Protein AF-A0A0E3BQ36-F1 (afdb_monomer_lite)

Radius of gyration: 26.7 Å; chains: 1; bounding box: 76×37×71 Å

pLDDT: mean 75.09, std 12.51, range [37.88, 93.12]

Foldseek 3Di:
DVVLVVVVCCCQPPPPDDHDDPVSVVVNVVVVVVVVVVVVVVVVVVVVVVVVCPPFPDFQPALVSVLVLLLVLCVVQDPPPQDDPLLAPPSRLLCQLCVVVVQGTSVSQSVQSNPDDSPSVVPHPSRVSVVQVCLVPVVSVVVSVVSCVVPQPPPVPDDPVQVVLLVVLLVLLSVLVSVLSVLLVVVCVVVVVVVPPPPGSDDSLVSVVVDPDDVVLSVLSVVLVVVVCCCNPNPDRDGSVVSVVNSVSSVVSVVSSVVSD

Structure (mmCIF, N/CA/C/O backbone):
data_AF-A0A0E3BQ36-F1
#
_entry.id   AF-A0A0E3BQ36-F1
#
loop_
_atom_site.group_PDB
_atom_site.id
_atom_site.type_symbol
_atom_site.label_atom_id
_atom_site.label_alt_id
_atom_site.label_comp_id
_atom_site.label_asym_id
_atom_site.label_entity_id
_atom_site.label_seq_id
_atom_site.pdbx_PDB_ins_code
_atom_site.Cartn_x
_atom_site.Cartn_y
_atom_site.Cartn_z
_atom_site.occupancy
_atom_site.B_iso_or_equiv
_atom_site.auth_seq_id
_atom_site.auth_comp_id
_atom_site.auth_asym_id
_atom_site.auth_atom_id
_atom_site.pdbx_PDB_model_num
ATOM 1 N N . MET A 1 1 ? 23.561 8.015 -25.183 1.00 60.31 1 MET A N 1
ATOM 2 C CA . MET A 1 1 ? 24.467 9.089 -25.650 1.00 60.31 1 MET A CA 1
ATOM 3 C C . MET A 1 1 ? 25.887 9.054 -25.051 1.00 60.31 1 MET A C 1
ATOM 5 O O . MET A 1 1 ? 26.831 9.102 -25.823 1.00 60.31 1 MET A O 1
ATOM 9 N N . HIS A 1 2 ? 26.078 8.914 -23.727 1.00 63.38 2 HIS A N 1
ATOM 10 C CA . HIS A 1 2 ? 27.400 9.078 -23.074 1.00 63.38 2 HIS A CA 1
ATOM 11 C C . HIS A 1 2 ? 28.563 8.238 -23.630 1.00 63.38 2 HIS A C 1
ATOM 13 O O . HIS A 1 2 ? 29.627 8.792 -23.873 1.00 63.38 2 HIS A O 1
ATOM 19 N N . ALA A 1 3 ? 28.364 6.941 -23.882 1.00 67.88 3 ALA A N 1
ATOM 20 C CA . ALA A 1 3 ? 29.438 6.075 -24.380 1.00 67.88 3 ALA A CA 1
ATOM 21 C C . ALA A 1 3 ? 29.901 6.431 -25.808 1.00 67.88 3 ALA A C 1
ATOM 23 O O . ALA A 1 3 ? 31.051 6.198 -26.153 1.00 67.88 3 ALA A O 1
ATOM 24 N N . TRP A 1 4 ? 29.020 7.002 -26.639 1.00 75.19 4 TRP A N 1
ATOM 25 C CA . TRP A 1 4 ? 29.374 7.439 -27.994 1.00 75.19 4 TRP A CA 1
ATOM 26 C C . TRP A 1 4 ? 30.101 8.786 -27.972 1.00 75.19 4 TRP A C 1
ATOM 28 O O . TRP A 1 4 ? 31.144 8.923 -28.600 1.00 75.19 4 TRP A O 1
ATOM 38 N N . SER A 1 5 ? 29.616 9.738 -27.169 1.00 71.44 5 SER A N 1
ATOM 39 C CA . SER A 1 5 ? 30.278 11.035 -26.989 1.00 71.44 5 SER A CA 1
ATOM 40 C C . SER A 1 5 ? 31.688 10.912 -26.394 1.00 71.44 5 SER A C 1
ATOM 42 O O . SER A 1 5 ? 32.535 11.753 -26.665 1.00 71.44 5 SER A O 1
ATOM 44 N N . GLU A 1 6 ? 31.962 9.870 -25.605 1.00 73.69 6 GLU A N 1
ATOM 45 C CA . GLU A 1 6 ? 33.304 9.566 -25.085 1.00 73.69 6 GLU A CA 1
ATOM 46 C C . GLU A 1 6 ? 34.245 9.036 -26.184 1.00 73.69 6 GLU A C 1
ATOM 48 O O . GLU A 1 6 ? 35.388 9.477 -26.282 1.00 73.69 6 GLU A O 1
ATOM 53 N N . VAL A 1 7 ? 33.745 8.165 -27.069 1.00 72.69 7 VAL A N 1
ATOM 54 C CA . VAL A 1 7 ? 34.499 7.634 -28.222 1.00 72.69 7 VAL A CA 1
ATOM 55 C C . VAL A 1 7 ? 34.796 8.725 -29.253 1.00 72.69 7 VAL A C 1
ATOM 57 O O . VAL A 1 7 ? 35.922 8.819 -29.740 1.00 72.69 7 VAL A O 1
ATOM 60 N N . GLU A 1 8 ? 33.813 9.573 -29.562 1.00 72.62 8 GLU A N 1
ATOM 61 C CA . GLU A 1 8 ? 33.989 10.737 -30.438 1.00 72.62 8 GLU A CA 1
ATOM 62 C C . GLU A 1 8 ? 35.027 11.706 -29.855 1.00 72.62 8 GLU A C 1
ATOM 64 O O . GLU A 1 8 ? 35.961 12.118 -30.544 1.00 72.62 8 GLU A O 1
ATOM 69 N N . HIS A 1 9 ? 34.916 12.011 -28.558 1.00 74.62 9 HIS A N 1
ATOM 70 C CA . HIS A 1 9 ? 35.864 12.872 -27.862 1.00 74.62 9 HIS A CA 1
ATOM 71 C C . HIS A 1 9 ? 37.295 12.314 -27.914 1.00 74.62 9 HIS A C 1
ATOM 73 O O . HIS A 1 9 ? 38.228 13.053 -28.220 1.00 74.62 9 HIS A O 1
ATOM 79 N N . ASP A 1 10 ? 37.499 11.024 -27.659 1.00 73.56 10 ASP A N 1
ATOM 80 C CA . ASP A 1 10 ? 38.841 10.437 -27.671 1.00 73.56 10 ASP A CA 1
ATOM 81 C C . ASP A 1 10 ? 39.466 10.402 -29.072 1.00 73.56 10 ASP A C 1
ATOM 83 O O . ASP A 1 10 ? 40.660 10.675 -29.213 1.00 73.56 10 ASP A O 1
ATOM 87 N N . LEU A 1 11 ? 38.670 10.152 -30.115 1.00 69.62 11 LEU A N 1
ATOM 88 C CA . LEU A 1 11 ? 39.149 10.147 -31.499 1.00 69.62 11 LEU A CA 1
ATOM 89 C C . LEU A 1 11 ? 39.500 11.552 -32.000 1.00 69.62 11 LEU A C 1
ATOM 91 O O . LEU A 1 11 ? 40.535 11.730 -32.643 1.00 69.62 11 LEU A O 1
ATOM 95 N N . VAL A 1 12 ? 38.681 12.555 -31.674 1.00 67.25 12 VAL A N 1
ATOM 96 C CA . VAL A 1 12 ? 38.878 13.940 -32.132 1.00 67.25 12 VAL A CA 1
ATOM 97 C C . VAL A 1 12 ? 39.961 14.664 -31.327 1.00 67.25 12 VAL A C 1
ATOM 99 O O . VAL A 1 12 ? 40.731 15.441 -31.892 1.00 67.25 12 VAL A O 1
ATOM 102 N N . TYR A 1 13 ? 40.063 14.408 -30.018 1.00 68.69 13 TYR A N 1
ATOM 103 C CA . TYR A 1 13 ? 40.961 15.152 -29.124 1.00 68.69 13 TYR A CA 1
ATOM 104 C C . TYR A 1 13 ? 42.276 14.429 -28.789 1.00 68.69 13 TYR A C 1
ATOM 106 O O . TYR A 1 13 ? 43.241 15.087 -28.389 1.00 68.69 13 TYR A O 1
ATOM 114 N N . LYS A 1 14 ? 42.351 13.098 -28.936 1.00 69.50 14 LYS A N 1
ATOM 115 C CA . LYS A 1 14 ? 43.575 12.299 -28.719 1.00 69.50 14 LYS A CA 1
ATOM 116 C C . LYS A 1 14 ? 43.819 11.299 -29.858 1.00 69.50 14 LYS A C 1
ATOM 118 O O . LYS A 1 14 ? 43.943 10.096 -29.608 1.00 69.50 14 LYS A O 1
ATOM 123 N N . PRO A 1 15 ? 43.948 11.773 -31.106 1.00 66.69 15 PRO A N 1
ATOM 124 C CA . PRO A 1 15 ? 44.278 10.890 -32.211 1.00 66.69 15 PRO A CA 1
ATOM 125 C C . PRO A 1 15 ? 45.625 10.201 -31.952 1.00 66.69 15 PRO A C 1
ATOM 127 O O . PRO A 1 15 ? 46.596 10.825 -31.518 1.00 66.69 15 PRO A O 1
ATOM 130 N N . LEU A 1 16 ? 45.687 8.896 -32.226 1.00 62.75 16 LEU A N 1
ATOM 131 C CA . LEU A 1 16 ? 46.894 8.082 -32.035 1.00 62.75 16 LEU A CA 1
ATOM 132 C C . LEU A 1 16 ? 48.082 8.6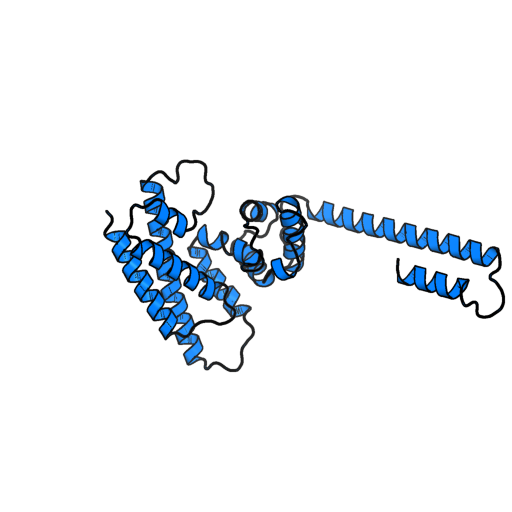07 -32.864 1.00 62.75 16 LEU A C 1
ATOM 134 O O . LEU A 1 16 ? 49.231 8.426 -32.457 1.00 62.75 16 LEU A O 1
ATOM 138 N N . GLN A 1 17 ? 47.818 9.273 -34.000 1.00 54.19 17 GLN A N 1
ATOM 139 C CA . GLN A 1 17 ? 48.827 9.968 -34.799 1.00 54.19 17 GLN A CA 1
ATOM 140 C C . GLN A 1 17 ? 48.191 10.963 -35.793 1.00 54.19 17 GLN A C 1
ATOM 142 O O . GLN A 1 17 ? 47.344 10.575 -36.587 1.00 54.19 17 GLN A O 1
ATOM 147 N N . GLY A 1 18 ? 48.645 12.222 -35.811 1.00 72.50 18 GLY A N 1
ATOM 148 C CA . GLY A 1 18 ? 48.177 13.233 -36.778 1.00 72.50 18 GLY A CA 1
ATOM 149 C C . GLY A 1 18 ? 46.771 13.785 -36.497 1.00 72.50 18 GLY A C 1
ATOM 150 O O . GLY A 1 18 ? 46.242 13.604 -35.408 1.00 72.50 18 GLY A O 1
ATOM 151 N N . MET A 1 19 ? 46.197 14.508 -37.463 1.00 73.94 19 MET A N 1
ATOM 152 C CA . MET A 1 19 ? 44.789 14.939 -37.441 1.00 73.94 19 MET A CA 1
ATOM 153 C C . MET A 1 19 ? 43.951 13.912 -38.210 1.00 73.94 19 MET A C 1
ATOM 155 O O . MET A 1 19 ? 44.447 13.361 -39.192 1.00 73.94 19 MET A O 1
ATOM 159 N N . LEU A 1 20 ? 42.698 13.700 -37.801 1.00 78.50 20 LEU A N 1
ATOM 160 C CA . LEU A 1 20 ? 41.728 12.915 -38.574 1.00 78.50 20 LEU A CA 1
ATOM 161 C C . LEU A 1 20 ? 41.587 13.482 -39.995 1.00 78.50 20 LEU A C 1
ATOM 163 O O . LEU A 1 20 ? 41.576 14.701 -40.199 1.00 78.50 20 LEU A O 1
ATOM 167 N N . SER A 1 21 ? 41.478 12.590 -40.971 1.00 85.31 21 SER A N 1
ATOM 168 C CA . SER A 1 21 ? 41.162 12.916 -42.360 1.00 85.31 21 SER A CA 1
ATOM 169 C C . SER A 1 21 ? 39.692 13.314 -42.530 1.00 85.31 21 SER A C 1
ATOM 171 O O . SER A 1 21 ? 38.844 12.992 -41.699 1.00 85.31 21 SER A O 1
ATOM 173 N N . GLU A 1 22 ? 39.364 13.995 -43.633 1.00 84.56 22 GLU A N 1
ATOM 174 C CA . GLU A 1 22 ? 37.969 14.333 -43.965 1.00 84.56 22 GLU A CA 1
ATOM 175 C C . GLU A 1 22 ? 37.077 13.090 -44.076 1.00 84.56 22 GLU A C 1
ATOM 177 O O . GLU A 1 22 ? 35.913 13.130 -43.691 1.00 84.56 22 GLU A O 1
ATOM 182 N N . GLU A 1 23 ? 37.627 11.975 -44.561 1.00 83.88 23 GLU A N 1
ATOM 183 C CA . GLU A 1 23 ? 36.896 10.715 -44.678 1.00 83.88 23 GLU A CA 1
ATOM 184 C C . GLU A 1 23 ? 36.617 10.098 -43.300 1.00 83.88 23 GLU A C 1
ATOM 186 O O . GLU A 1 23 ? 35.511 9.629 -43.050 1.00 83.88 23 GLU A O 1
ATOM 191 N N . GLU A 1 24 ? 37.562 10.183 -42.359 1.00 81.69 24 GLU A N 1
ATOM 192 C CA . GLU A 1 24 ? 37.334 9.748 -40.976 1.00 81.69 24 GLU A CA 1
ATOM 193 C C . GLU A 1 24 ? 36.297 10.623 -40.258 1.00 81.69 24 GLU A C 1
ATOM 195 O O . GLU A 1 24 ? 35.456 10.089 -39.538 1.00 81.69 24 GLU A O 1
ATOM 200 N N . TYR A 1 25 ? 36.286 11.940 -40.496 1.00 84.06 25 TYR A N 1
ATOM 201 C CA . TYR A 1 25 ? 35.216 12.815 -39.998 1.00 84.06 25 TYR A CA 1
ATOM 202 C C . TYR A 1 25 ? 33.853 12.463 -40.603 1.00 84.06 25 TYR A C 1
ATOM 204 O O . TYR A 1 25 ? 32.866 12.389 -39.875 1.00 84.06 25 TYR A O 1
ATOM 212 N N . ALA A 1 26 ? 33.793 12.186 -41.907 1.00 85.00 26 ALA A N 1
ATOM 213 C CA . ALA A 1 26 ? 32.553 11.776 -42.562 1.00 85.00 26 ALA A CA 1
ATOM 214 C C . ALA A 1 26 ? 32.017 10.442 -42.006 1.00 85.00 26 ALA A C 1
ATOM 216 O O . ALA A 1 26 ? 30.812 10.299 -41.804 1.00 85.00 26 ALA A O 1
ATOM 217 N N . ILE A 1 27 ? 32.904 9.487 -41.702 1.00 85.00 27 ILE A N 1
ATOM 218 C CA . ILE A 1 27 ? 32.541 8.214 -41.059 1.00 85.00 27 ILE A CA 1
ATOM 219 C C . ILE A 1 27 ? 32.038 8.446 -39.626 1.00 85.00 27 ILE A C 1
ATOM 221 O O . ILE A 1 27 ? 31.071 7.808 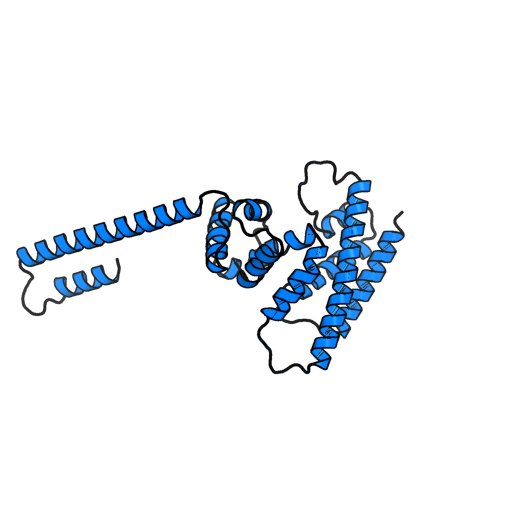-39.208 1.00 85.00 27 ILE A O 1
ATOM 225 N N . LEU A 1 28 ? 32.656 9.356 -38.866 1.00 84.44 28 LEU A N 1
ATOM 226 C CA . LEU A 1 28 ? 32.182 9.723 -37.526 1.00 84.44 28 LEU A CA 1
ATOM 227 C C . LEU A 1 28 ? 30.778 10.340 -37.568 1.00 84.44 28 LEU A C 1
ATOM 229 O O . LEU A 1 28 ? 29.921 9.946 -36.775 1.00 84.44 28 LEU A O 1
ATOM 233 N N . ASP A 1 29 ? 30.517 11.232 -38.524 1.00 84.69 29 ASP A N 1
ATOM 234 C CA . ASP A 1 29 ? 29.191 11.820 -38.737 1.00 84.69 29 ASP A CA 1
ATOM 235 C C . ASP A 1 29 ? 28.146 10.755 -39.113 1.00 84.69 29 ASP A C 1
ATOM 237 O O . ASP A 1 29 ? 27.030 10.754 -38.581 1.00 84.69 29 ASP A O 1
ATOM 241 N N . GLU A 1 30 ? 28.502 9.804 -39.983 1.00 88.44 30 GLU A N 1
ATOM 242 C CA . GLU A 1 30 ? 27.626 8.688 -40.357 1.00 88.44 30 GLU A CA 1
ATOM 243 C C . GLU A 1 30 ? 27.294 7.798 -39.148 1.00 88.44 30 GLU A C 1
ATOM 245 O O . GLU A 1 30 ? 26.124 7.479 -38.901 1.00 88.44 30 GLU A O 1
ATOM 250 N N . LEU A 1 31 ? 28.301 7.443 -38.345 1.00 85.50 31 LEU A N 1
ATOM 251 C CA . LEU A 1 31 ? 28.118 6.653 -37.127 1.00 85.50 31 LEU A CA 1
ATOM 252 C C . LEU A 1 31 ? 27.248 7.387 -36.099 1.00 85.50 31 LEU A C 1
ATOM 254 O O . LEU A 1 31 ? 26.357 6.772 -35.509 1.00 85.50 31 LEU A O 1
ATOM 258 N N . ASN A 1 32 ? 27.434 8.698 -35.932 1.00 85.44 32 ASN A N 1
ATOM 259 C CA . ASN A 1 32 ? 26.593 9.516 -35.061 1.00 85.44 32 ASN A CA 1
ATOM 260 C C . ASN A 1 32 ? 25.121 9.492 -35.516 1.00 85.44 32 ASN A C 1
ATOM 262 O O . ASN A 1 32 ? 24.211 9.295 -34.706 1.00 85.44 32 ASN A O 1
ATOM 266 N N . GLY A 1 33 ? 24.879 9.593 -36.828 1.00 90.44 33 GLY A N 1
ATOM 267 C CA . GLY A 1 33 ? 23.541 9.472 -37.412 1.00 90.44 33 GLY A CA 1
ATOM 268 C C . GLY A 1 33 ? 22.881 8.109 -37.156 1.00 90.44 33 GLY A C 1
ATOM 269 O O . GLY A 1 33 ? 21.682 8.042 -36.855 1.00 90.44 33 GLY A O 1
ATOM 270 N N . LEU A 1 34 ? 23.652 7.018 -37.218 1.00 91.06 34 LEU A N 1
ATOM 271 C CA . LEU A 1 34 ? 23.174 5.666 -36.906 1.00 91.06 34 LEU A CA 1
ATOM 272 C C . LEU A 1 34 ? 22.838 5.498 -35.420 1.00 91.06 34 LEU A C 1
ATOM 274 O O . LEU A 1 34 ? 21.796 4.925 -35.092 1.00 91.06 34 LEU A O 1
ATOM 278 N N . VAL A 1 35 ? 23.676 6.026 -34.524 1.00 88.00 35 VAL A N 1
ATOM 279 C CA . VAL A 1 35 ? 23.434 5.998 -33.073 1.00 88.00 35 VAL A CA 1
ATOM 280 C C . VAL A 1 35 ? 22.152 6.756 -32.728 1.00 88.00 35 VAL A C 1
ATOM 282 O O . VAL A 1 35 ? 21.289 6.207 -32.040 1.00 88.00 35 VAL A O 1
ATOM 285 N N . LEU A 1 36 ? 21.978 7.968 -33.266 1.00 86.38 36 LEU A N 1
ATOM 286 C CA . LEU A 1 36 ? 20.773 8.774 -33.054 1.00 86.38 36 LEU A CA 1
ATOM 287 C C . LEU A 1 36 ? 19.516 8.064 -33.581 1.00 86.38 36 LEU A C 1
ATOM 289 O O . LEU A 1 36 ? 18.479 8.023 -32.918 1.00 86.38 36 LEU A O 1
ATOM 293 N N . SER A 1 37 ? 19.617 7.446 -34.759 1.00 93.12 37 SER A N 1
ATOM 294 C CA . SER A 1 37 ? 18.525 6.656 -35.337 1.00 93.12 37 SER A CA 1
ATOM 295 C C . SER A 1 37 ? 18.159 5.454 -34.460 1.00 93.12 37 SER A C 1
ATOM 297 O O . SER A 1 37 ? 16.977 5.142 -34.299 1.00 93.12 37 SER A O 1
ATOM 299 N N . GLY A 1 38 ? 19.158 4.799 -33.861 1.00 91.62 38 GLY A N 1
ATOM 300 C CA . GLY A 1 38 ? 18.968 3.714 -32.902 1.00 91.62 38 GLY A CA 1
ATOM 301 C C . GLY A 1 38 ? 18.248 4.165 -31.628 1.00 91.62 38 GLY A C 1
ATOM 302 O O . GLY A 1 38 ? 17.316 3.494 -31.189 1.00 91.62 38 GLY A O 1
ATOM 303 N N . GLU A 1 39 ? 18.618 5.317 -31.068 1.00 88.44 39 GLU A N 1
ATOM 304 C CA . GLU A 1 39 ? 17.973 5.897 -29.881 1.00 88.44 39 GLU A CA 1
ATOM 305 C C . GLU A 1 39 ? 16.496 6.220 -30.143 1.00 88.44 39 GLU A C 1
ATOM 307 O O . GLU A 1 39 ? 15.620 5.760 -29.409 1.00 88.44 39 GLU A O 1
ATOM 312 N N . ILE A 1 40 ? 16.193 6.882 -31.265 1.00 88.44 40 ILE A N 1
ATOM 313 C CA . ILE A 1 40 ? 14.811 7.171 -31.680 1.00 88.44 40 ILE A CA 1
ATOM 314 C C . ILE A 1 40 ? 14.008 5.873 -31.863 1.00 88.44 40 ILE A C 1
ATOM 316 O O . ILE A 1 40 ? 12.832 5.797 -31.492 1.00 88.44 40 ILE A O 1
ATOM 320 N N . ALA A 1 41 ? 14.612 4.835 -32.448 1.00 90.69 41 ALA A N 1
ATOM 321 C CA . ALA A 1 41 ? 13.953 3.544 -32.618 1.00 90.69 41 ALA A CA 1
ATOM 322 C C . ALA A 1 41 ? 13.657 2.863 -31.270 1.00 90.69 41 ALA A C 1
ATOM 324 O O . ALA A 1 41 ? 12.563 2.318 -31.099 1.00 90.69 41 ALA A O 1
ATOM 325 N N . LEU A 1 42 ? 14.585 2.932 -30.308 1.00 90.31 42 LEU A N 1
ATOM 326 C CA . LEU A 1 42 ? 14.401 2.404 -28.954 1.00 90.31 42 LEU A CA 1
ATOM 327 C C . LEU A 1 42 ? 13.302 3.152 -28.192 1.00 90.31 42 LEU A C 1
ATOM 329 O O . LEU A 1 42 ? 12.418 2.501 -27.637 1.00 90.31 42 LEU A O 1
ATOM 333 N N . GLU A 1 43 ? 13.275 4.486 -28.234 1.00 84.31 43 GLU A N 1
ATOM 334 C CA . GLU A 1 43 ? 12.195 5.281 -27.629 1.00 84.31 43 GLU A CA 1
ATOM 335 C C . GLU A 1 43 ? 10.827 4.936 -28.230 1.00 84.31 43 GLU A C 1
ATOM 337 O O . GLU A 1 43 ? 9.826 4.800 -27.521 1.00 84.31 43 GLU A O 1
ATOM 342 N N . ARG A 1 44 ? 10.760 4.762 -29.557 1.00 87.50 44 ARG A N 1
ATOM 343 C CA . ARG A 1 44 ? 9.522 4.355 -30.235 1.00 87.50 44 ARG A CA 1
ATOM 344 C C . ARG A 1 44 ? 9.087 2.951 -29.835 1.00 87.50 44 ARG A C 1
ATOM 346 O O . ARG A 1 44 ? 7.888 2.730 -29.663 1.00 87.50 44 ARG A O 1
ATOM 353 N N . LEU A 1 45 ? 10.025 2.015 -29.700 1.00 85.88 45 LEU A N 1
ATOM 354 C CA . LEU A 1 45 ? 9.744 0.653 -29.250 1.00 85.88 45 LEU A CA 1
ATOM 355 C C . LEU A 1 45 ? 9.238 0.647 -27.805 1.00 85.88 45 LEU A C 1
ATOM 357 O O . LEU A 1 45 ? 8.245 -0.023 -27.520 1.00 85.88 45 LEU A O 1
ATOM 361 N N . GLN A 1 46 ? 9.870 1.426 -26.926 1.00 78.50 46 GLN A N 1
ATOM 362 C CA . GLN A 1 46 ? 9.421 1.618 -25.551 1.00 78.50 46 GLN A CA 1
ATOM 363 C C . GLN A 1 46 ? 7.990 2.164 -25.526 1.00 78.50 46 GLN A C 1
ATOM 365 O O . GLN A 1 46 ? 7.114 1.526 -24.948 1.00 78.50 46 GLN A O 1
ATOM 370 N N . ARG A 1 47 ? 7.715 3.260 -26.246 1.00 72.12 47 ARG A N 1
ATOM 371 C CA . ARG A 1 47 ? 6.374 3.862 -26.328 1.00 72.12 47 ARG A CA 1
ATOM 372 C C . ARG A 1 47 ? 5.330 2.892 -26.881 1.00 72.12 47 ARG A C 1
ATOM 374 O O . ARG A 1 47 ? 4.210 2.843 -26.387 1.00 72.12 47 ARG A O 1
ATOM 381 N N . ALA A 1 48 ? 5.668 2.103 -27.901 1.00 73.12 48 ALA A N 1
ATOM 382 C CA . ALA A 1 48 ? 4.772 1.073 -28.431 1.00 73.12 48 ALA A CA 1
ATOM 383 C C . ALA A 1 48 ? 4.520 -0.053 -27.409 1.00 73.12 48 ALA A C 1
ATOM 385 O O . ALA A 1 48 ? 3.412 -0.586 -27.331 1.00 73.12 48 ALA A O 1
ATOM 386 N N . GLY A 1 49 ? 5.533 -0.396 -26.609 1.00 71.19 49 GLY A N 1
ATOM 387 C CA . GLY A 1 49 ? 5.426 -1.310 -25.478 1.00 71.19 49 GLY A CA 1
ATOM 388 C C . GLY A 1 49 ? 4.491 -0.784 -24.392 1.00 71.19 49 GLY A C 1
ATOM 389 O O . GLY A 1 49 ? 3.594 -1.517 -23.983 1.00 71.19 49 GLY A O 1
ATOM 390 N N . GLU A 1 50 ? 4.654 0.478 -23.994 1.00 69.00 50 GLU A N 1
ATOM 391 C CA . GLU A 1 50 ? 3.800 1.199 -23.040 1.00 69.00 50 GLU A CA 1
ATOM 392 C C . GLU A 1 50 ? 2.351 1.285 -23.535 1.00 69.00 50 GLU A C 1
ATOM 394 O O . GLU A 1 50 ? 1.426 0.976 -22.790 1.00 69.00 50 GLU A O 1
ATOM 399 N N . LEU A 1 51 ? 2.137 1.601 -24.817 1.00 65.38 51 LEU A N 1
ATOM 400 C CA . LEU A 1 51 ? 0.798 1.687 -25.410 1.00 65.38 51 LEU A CA 1
ATOM 401 C C . LEU A 1 51 ? 0.097 0.322 -25.468 1.00 65.38 51 LEU A C 1
ATOM 403 O O . LEU A 1 51 ? -1.102 0.206 -25.235 1.00 65.38 51 LEU A O 1
ATOM 407 N N . ARG A 1 52 ? 0.849 -0.743 -25.769 1.00 65.06 52 ARG A N 1
ATOM 408 C CA . ARG A 1 52 ? 0.337 -2.118 -25.702 1.00 65.06 52 ARG A CA 1
ATOM 409 C C . ARG A 1 52 ? 0.017 -2.506 -24.258 1.00 65.06 52 ARG A C 1
ATOM 411 O O . ARG A 1 52 ? -0.986 -3.172 -24.009 1.00 65.06 52 ARG A O 1
ATOM 418 N N . ALA A 1 53 ? 0.860 -2.086 -23.321 1.00 57.41 53 ALA A N 1
ATOM 419 C CA . ALA A 1 53 ? 0.702 -2.295 -21.889 1.00 57.41 53 ALA A CA 1
ATOM 420 C C . ALA A 1 53 ? -0.480 -1.523 -21.276 1.00 57.41 53 ALA A C 1
ATOM 422 O O . ALA A 1 53 ? -1.042 -2.004 -20.296 1.00 57.41 53 ALA A O 1
ATOM 423 N N . SER A 1 54 ? -0.878 -0.382 -21.841 1.00 58.28 54 SER A N 1
ATOM 424 C CA . SER A 1 54 ? -1.993 0.450 -21.363 1.00 58.28 54 SER A CA 1
ATOM 425 C C . SER A 1 54 ? -3.367 0.049 -21.921 1.00 58.28 54 SER A C 1
ATOM 427 O O . SER A 1 54 ? -4.383 0.672 -21.599 1.00 58.28 54 SER A O 1
ATOM 429 N N . THR A 1 55 ? -3.435 -1.014 -22.732 1.00 57.34 55 THR A N 1
ATOM 430 C CA . THR A 1 55 ? -4.710 -1.577 -23.201 1.00 57.34 55 THR A CA 1
ATOM 431 C C . THR A 1 55 ? -5.515 -2.081 -21.995 1.00 57.34 55 THR A C 1
ATOM 433 O O . THR A 1 55 ? -5.033 -2.917 -21.229 1.00 57.34 55 THR A O 1
ATOM 436 N N . HIS A 1 56 ? -6.724 -1.542 -21.814 1.00 54.31 56 HIS A N 1
ATOM 437 C CA . HIS A 1 56 ? -7.575 -1.733 -20.633 1.00 54.31 56 HIS A CA 1
ATOM 438 C C . HIS A 1 56 ? -7.770 -3.217 -20.271 1.00 54.31 56 HIS A C 1
ATOM 440 O O . HIS A 1 56 ? -7.941 -4.065 -21.151 1.00 54.31 56 HIS A O 1
ATOM 446 N N . GLY A 1 57 ? -7.748 -3.528 -18.970 1.00 62.72 57 GLY A N 1
ATOM 447 C CA . GLY A 1 57 ? -7.871 -4.896 -18.446 1.00 62.72 57 GLY A CA 1
ATOM 448 C C . GLY A 1 57 ? -6.569 -5.707 -18.343 1.00 62.72 57 GLY A C 1
ATOM 449 O O . GLY A 1 57 ? -6.620 -6.899 -18.033 1.00 62.72 57 GLY A O 1
ATOM 450 N N . ARG A 1 58 ? -5.394 -5.102 -18.577 1.00 76.94 58 ARG A N 1
ATOM 451 C CA . ARG A 1 58 ? -4.104 -5.750 -18.285 1.00 76.94 58 ARG A CA 1
ATOM 452 C C . ARG A 1 58 ? -3.960 -6.012 -16.783 1.00 76.94 58 ARG A C 1
ATOM 454 O O . ARG A 1 58 ? -4.190 -5.132 -15.961 1.00 76.94 58 ARG A O 1
ATOM 461 N N . VAL A 1 59 ? -3.489 -7.211 -16.455 1.00 84.50 59 VAL A N 1
ATOM 462 C CA . VAL A 1 59 ? -3.066 -7.596 -15.107 1.00 84.50 59 VAL A CA 1
ATOM 463 C C . VAL A 1 59 ? -1.582 -7.277 -14.911 1.00 84.50 59 VAL A C 1
ATOM 465 O O . VAL A 1 59 ? -0.772 -7.576 -15.794 1.00 84.50 59 VAL A O 1
ATOM 468 N N . TYR A 1 60 ? -1.216 -6.719 -13.755 1.00 86.94 60 TYR A N 1
ATOM 469 C CA . TYR A 1 60 ? 0.187 -6.528 -13.382 1.00 86.94 60 TYR A CA 1
ATOM 470 C C . TYR A 1 60 ? 0.929 -7.866 -13.352 1.00 86.94 60 TYR A C 1
ATOM 472 O O . TYR A 1 60 ? 0.502 -8.810 -12.687 1.00 86.94 60 TYR A O 1
ATOM 480 N N . ALA A 1 61 ? 2.053 -7.954 -14.062 1.00 84.75 61 ALA A N 1
ATOM 481 C CA . ALA A 1 61 ? 2.816 -9.199 -14.164 1.00 84.75 61 ALA A CA 1
ATOM 482 C C . ALA A 1 61 ? 3.683 -9.471 -12.921 1.00 84.75 61 ALA A C 1
ATOM 484 O O . ALA A 1 61 ? 3.923 -10.624 -12.554 1.00 84.75 61 ALA A O 1
ATOM 485 N N . ASN A 1 62 ? 4.194 -8.409 -12.299 1.00 85.81 62 ASN A N 1
ATOM 486 C CA . ASN A 1 62 ? 5.059 -8.445 -11.123 1.00 85.81 62 ASN A CA 1
ATOM 487 C C . ASN A 1 62 ? 5.051 -7.080 -10.409 1.00 85.81 62 ASN A C 1
ATOM 489 O O . ASN A 1 62 ? 4.410 -6.129 -10.860 1.00 85.81 62 ASN A O 1
ATOM 493 N N . HIS A 1 63 ? 5.783 -6.973 -9.298 1.00 85.12 63 HIS A N 1
ATOM 494 C CA . HIS A 1 63 ? 5.863 -5.742 -8.510 1.00 85.12 63 HIS A CA 1
ATOM 495 C C . HIS A 1 63 ? 6.590 -4.591 -9.222 1.00 85.12 63 HIS A C 1
ATOM 497 O O . HIS A 1 63 ? 6.300 -3.441 -8.917 1.00 85.12 63 HIS A O 1
ATOM 503 N N . TYR A 1 64 ? 7.480 -4.860 -10.185 1.00 84.44 64 TYR A N 1
ATOM 504 C CA . TYR A 1 64 ? 8.120 -3.806 -10.989 1.00 84.44 64 TYR A CA 1
ATOM 505 C C . TYR A 1 64 ? 7.134 -3.160 -11.966 1.00 84.44 64 TYR A C 1
ATOM 507 O O . TYR A 1 64 ? 7.109 -1.943 -12.112 1.00 84.44 64 TYR A O 1
ATOM 515 N N . ASP A 1 65 ? 6.288 -3.976 -12.593 1.00 84.88 65 ASP A N 1
ATOM 516 C CA . ASP A 1 65 ? 5.205 -3.522 -13.470 1.00 84.88 65 ASP A CA 1
ATOM 517 C C . ASP A 1 65 ? 4.190 -2.662 -12.700 1.00 84.88 65 ASP A C 1
ATOM 519 O O . ASP A 1 65 ? 3.781 -1.598 -13.162 1.00 84.88 65 ASP A O 1
ATOM 523 N N . LEU A 1 66 ? 3.858 -3.077 -11.472 1.00 88.19 66 LEU A N 1
ATOM 524 C CA . LEU A 1 66 ? 3.050 -2.275 -10.556 1.00 88.19 66 LEU A CA 1
ATOM 525 C C . LEU A 1 66 ? 3.746 -0.959 -10.172 1.00 88.19 66 LEU A C 1
ATOM 527 O O . LEU A 1 66 ? 3.101 0.084 -10.179 1.00 88.19 66 LEU A O 1
ATOM 531 N N . ALA A 1 67 ? 5.042 -0.987 -9.844 1.00 86.31 67 ALA A N 1
ATOM 532 C CA . ALA A 1 67 ? 5.795 0.212 -9.466 1.00 86.31 67 ALA A CA 1
ATOM 533 C C . ALA A 1 67 ? 5.818 1.253 -10.596 1.00 86.31 67 ALA A C 1
ATOM 535 O O . ALA A 1 67 ? 5.560 2.429 -10.350 1.00 86.31 67 ALA A O 1
ATOM 536 N N . ALA A 1 68 ? 6.054 0.815 -11.836 1.00 82.75 68 ALA A N 1
ATOM 537 C CA . ALA A 1 68 ? 6.018 1.687 -13.008 1.00 82.75 68 ALA A CA 1
ATOM 538 C C . ALA A 1 68 ? 4.630 2.322 -13.192 1.00 82.75 68 ALA A C 1
ATOM 540 O O . ALA A 1 68 ? 4.515 3.540 -13.312 1.00 82.75 68 ALA A O 1
ATOM 541 N N . SER A 1 69 ? 3.565 1.518 -13.111 1.00 82.31 69 SER A N 1
ATOM 542 C CA . SER A 1 69 ? 2.198 2.035 -13.231 1.00 82.31 69 SER A CA 1
ATOM 543 C C . SER A 1 69 ? 1.819 2.989 -12.099 1.00 82.31 69 SER A C 1
ATOM 545 O O . SER A 1 69 ? 1.095 3.953 -12.331 1.00 82.31 69 SER A O 1
ATOM 547 N N . LEU A 1 70 ? 2.287 2.740 -10.874 1.00 80.88 70 LEU A N 1
ATOM 548 C CA . LEU A 1 70 ? 2.079 3.642 -9.745 1.00 80.88 70 LEU A CA 1
ATOM 549 C C . LEU A 1 70 ? 2.780 4.981 -9.957 1.00 80.88 70 LEU A C 1
ATOM 551 O O . LEU A 1 70 ? 2.207 6.013 -9.623 1.00 80.88 70 LEU A O 1
ATOM 555 N N . LEU A 1 71 ? 3.988 4.974 -10.522 1.00 78.50 71 LEU A N 1
ATOM 556 C CA . LEU A 1 71 ? 4.715 6.194 -10.852 1.00 78.50 71 LEU A CA 1
ATOM 557 C C . LEU A 1 71 ? 3.955 7.024 -11.895 1.00 78.50 71 LEU A C 1
ATOM 559 O O . LEU A 1 71 ? 3.807 8.232 -11.719 1.00 78.50 71 LEU A O 1
ATOM 563 N N . ASP A 1 72 ? 3.430 6.386 -12.940 1.00 77.00 72 ASP A N 1
ATOM 564 C CA . ASP A 1 72 ? 2.654 7.061 -13.986 1.00 77.00 72 ASP A CA 1
ATOM 565 C C . ASP A 1 72 ? 1.328 7.624 -13.455 1.00 77.00 72 ASP A C 1
ATOM 567 O O . ASP A 1 72 ? 0.981 8.783 -13.713 1.00 77.00 72 ASP A O 1
ATOM 571 N N . LEU A 1 73 ? 0.606 6.840 -12.649 1.00 75.56 73 LEU A N 1
ATOM 572 C CA . LEU A 1 73 ? -0.632 7.281 -12.007 1.00 75.56 73 LEU A CA 1
ATOM 573 C C . LEU A 1 73 ? -0.370 8.416 -11.005 1.00 75.56 73 LEU A C 1
ATOM 575 O O . LEU A 1 73 ? -1.138 9.377 -10.953 1.00 75.56 73 LEU A O 1
ATOM 579 N N . ALA A 1 74 ? 0.729 8.351 -10.249 1.00 71.81 74 ALA A N 1
ATOM 580 C CA . ALA A 1 74 ? 1.130 9.410 -9.332 1.00 71.81 74 ALA A CA 1
ATOM 581 C C . ALA A 1 74 ? 1.508 10.691 -10.088 1.00 71.81 74 ALA A C 1
ATOM 583 O O . ALA A 1 74 ? 1.035 11.757 -9.725 1.00 71.81 74 ALA A O 1
ATOM 584 N N . ARG A 1 75 ? 2.266 10.607 -11.188 1.00 71.38 75 ARG A N 1
ATOM 585 C CA . ARG A 1 75 ? 2.599 11.768 -12.041 1.00 71.38 75 ARG A CA 1
ATOM 586 C C . ARG A 1 75 ? 1.375 12.444 -12.654 1.00 71.38 75 ARG A C 1
ATOM 588 O O . ARG A 1 75 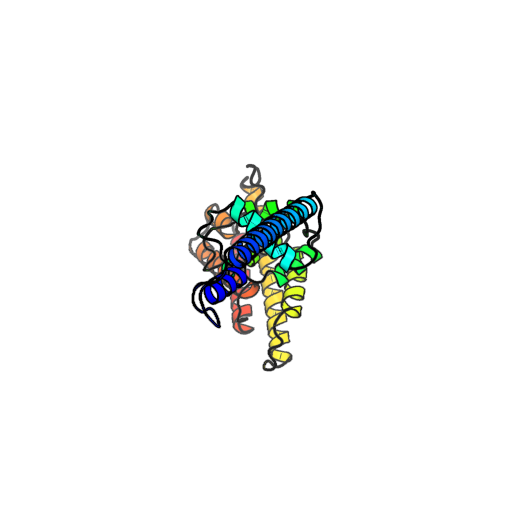? 1.405 13.642 -12.912 1.00 71.38 75 ARG A O 1
ATOM 595 N N . THR A 1 76 ? 0.325 11.673 -12.917 1.00 70.75 76 THR A N 1
ATOM 596 C CA . THR A 1 76 ? -0.920 12.187 -13.499 1.00 70.75 76 THR A CA 1
ATOM 597 C C . THR A 1 76 ? -1.781 12.906 -12.456 1.00 70.75 76 THR A C 1
ATOM 599 O O . THR A 1 76 ? -2.434 13.894 -12.782 1.00 70.75 76 THR A O 1
ATOM 602 N N . ASN A 1 77 ? -1.768 12.435 -11.204 1.00 64.69 77 ASN A N 1
ATOM 603 C CA . ASN A 1 77 ? -2.640 12.933 -10.132 1.00 64.69 77 ASN A CA 1
ATOM 604 C C . ASN A 1 77 ? -1.943 13.872 -9.126 1.00 64.69 77 ASN A C 1
ATOM 606 O O . ASN A 1 77 ? -2.618 14.589 -8.392 1.00 64.69 77 ASN A O 1
ATOM 610 N N . LEU A 1 78 ? -0.608 13.882 -9.075 1.00 62.38 78 LEU A N 1
ATOM 611 C CA . LEU A 1 78 ? 0.213 14.621 -8.110 1.00 62.38 78 LEU A CA 1
ATOM 612 C C . LEU A 1 78 ? 1.271 15.455 -8.842 1.00 62.38 78 LEU A C 1
ATOM 614 O O . LEU A 1 78 ? 1.693 15.132 -9.953 1.00 62.38 78 LEU A O 1
ATOM 618 N N . SER A 1 79 ? 1.728 16.545 -8.220 1.00 56.62 79 SER A N 1
ATOM 619 C CA . SER A 1 79 ? 2.758 17.389 -8.830 1.00 56.62 79 SER A CA 1
ATOM 620 C C . SER A 1 79 ? 4.108 16.653 -8.892 1.00 56.62 79 SER A C 1
ATOM 622 O O . SER A 1 79 ? 4.542 16.036 -7.920 1.00 56.62 79 SER A O 1
ATOM 624 N N . VAL A 1 80 ? 4.779 16.731 -10.048 1.00 51.34 80 VAL A N 1
ATOM 625 C CA . VAL A 1 80 ? 6.007 15.985 -10.418 1.00 51.34 80 VAL A CA 1
ATOM 626 C C . VAL A 1 80 ? 7.153 16.100 -9.393 1.00 51.34 80 VAL A C 1
ATOM 628 O O . VAL A 1 80 ? 8.046 15.258 -9.378 1.00 51.34 80 VAL A O 1
ATOM 631 N N . ALA A 1 81 ? 7.137 17.113 -8.524 1.00 50.88 81 ALA A N 1
ATOM 632 C CA . ALA A 1 81 ? 8.211 17.398 -7.577 1.00 50.88 81 ALA A CA 1
ATOM 633 C C . ALA A 1 81 ? 8.237 16.497 -6.321 1.00 50.88 81 ALA A C 1
ATOM 635 O O . ALA A 1 81 ? 9.249 16.484 -5.627 1.00 50.88 81 ALA A O 1
ATOM 636 N N . GLU A 1 82 ? 7.169 15.747 -6.018 1.00 54.22 82 GLU A N 1
ATOM 637 C CA . GLU A 1 82 ? 7.011 15.065 -4.714 1.00 54.22 82 GLU A CA 1
ATOM 638 C C . GLU A 1 82 ? 7.172 13.531 -4.763 1.00 54.22 82 GLU A C 1
ATOM 640 O O . GLU A 1 82 ? 7.221 12.868 -3.723 1.00 54.22 82 GLU A O 1
ATOM 645 N N . VAL A 1 83 ? 7.275 12.938 -5.958 1.00 58.62 83 VAL A N 1
ATOM 646 C CA . VAL A 1 83 ? 7.286 11.477 -6.137 1.00 58.62 83 VAL A CA 1
ATOM 647 C C . VAL A 1 83 ? 8.696 11.002 -6.484 1.00 58.62 83 VAL A C 1
ATOM 649 O O . VAL A 1 83 ? 9.138 11.110 -7.627 1.00 58.62 83 VAL A O 1
ATOM 652 N N . ASN A 1 84 ? 9.404 10.463 -5.491 1.00 63.38 84 ASN A N 1
ATOM 653 C CA . ASN A 1 84 ? 10.689 9.791 -5.672 1.00 63.38 84 ASN A CA 1
ATOM 654 C C . ASN A 1 84 ? 10.558 8.278 -5.393 1.00 63.38 84 ASN A C 1
ATOM 656 O O . ASN A 1 84 ? 9.509 7.797 -4.968 1.00 63.38 84 ASN A O 1
ATOM 660 N N . GLU A 1 85 ? 11.616 7.506 -5.648 1.00 60.81 85 GLU A N 1
ATOM 661 C CA . GLU A 1 85 ? 11.605 6.045 -5.463 1.00 60.81 85 GLU A CA 1
ATOM 662 C C . GLU A 1 85 ? 11.397 5.638 -3.987 1.00 60.81 85 GLU A C 1
ATOM 664 O O . GLU A 1 85 ? 10.752 4.629 -3.701 1.00 60.81 85 GLU A O 1
ATOM 669 N N . ALA A 1 86 ? 11.839 6.471 -3.035 1.00 59.41 86 ALA A N 1
ATOM 670 C CA . ALA A 1 86 ? 11.593 6.270 -1.606 1.00 59.41 86 ALA A CA 1
ATOM 671 C C . ALA A 1 86 ? 10.121 6.520 -1.218 1.00 59.41 86 ALA A C 1
ATOM 673 O O . ALA A 1 86 ? 9.608 5.862 -0.313 1.00 59.41 86 ALA A O 1
ATOM 674 N N . SER A 1 87 ? 9.407 7.379 -1.954 1.00 68.69 87 SER A N 1
ATOM 675 C CA . SER A 1 87 ? 7.965 7.609 -1.805 1.00 68.69 87 SER A CA 1
ATOM 676 C C . SER A 1 87 ? 7.128 6.380 -2.180 1.00 68.69 87 SER A C 1
ATOM 678 O O . SER A 1 87 ? 5.942 6.341 -1.866 1.00 68.69 87 SER A O 1
ATOM 680 N N . MET A 1 88 ? 7.695 5.370 -2.852 1.00 76.31 88 MET A N 1
ATOM 681 C CA . MET A 1 88 ? 6.959 4.209 -3.367 1.00 76.31 88 MET A CA 1
ATOM 682 C C . MET A 1 88 ? 6.695 3.146 -2.282 1.00 76.31 88 MET A C 1
ATOM 684 O O . MET A 1 88 ? 5.598 2.585 -2.214 1.00 76.31 88 MET A O 1
ATOM 688 N N . GLY A 1 89 ? 7.660 2.902 -1.389 1.00 80.44 89 GLY A N 1
ATOM 689 C CA . GLY A 1 89 ? 7.573 1.915 -0.302 1.00 80.44 89 GLY A CA 1
ATOM 690 C C . GLY A 1 89 ? 7.612 0.452 -0.766 1.00 80.44 89 GLY A C 1
ATOM 691 O O . GLY A 1 89 ? 8.168 0.125 -1.814 1.00 80.44 89 GLY A O 1
ATOM 692 N N . ARG A 1 90 ? 7.013 -0.453 0.019 1.00 85.25 90 ARG A N 1
ATOM 693 C CA . ARG A 1 90 ? 6.985 -1.906 -0.237 1.00 85.25 90 ARG A CA 1
ATOM 694 C C . ARG A 1 90 ? 5.959 -2.324 -1.293 1.00 85.25 90 ARG A C 1
ATOM 696 O O . ARG A 1 90 ? 4.922 -2.927 -1.004 1.00 85.25 90 ARG A O 1
ATOM 703 N N . VAL A 1 91 ? 6.278 -2.030 -2.552 1.00 88.00 91 VAL A N 1
ATOM 704 C CA . VAL A 1 91 ? 5.443 -2.397 -3.711 1.00 88.00 91 VAL A CA 1
ATOM 705 C C . VAL A 1 91 ? 5.297 -3.914 -3.870 1.00 88.00 91 VAL A C 1
ATOM 707 O O . VAL A 1 91 ? 4.283 -4.389 -4.376 1.00 88.00 91 VAL A O 1
ATOM 710 N N . ASP A 1 92 ? 6.266 -4.693 -3.392 1.00 87.50 92 ASP A N 1
ATOM 711 C CA . ASP A 1 92 ? 6.214 -6.155 -3.377 1.00 87.50 92 ASP A CA 1
ATOM 712 C C . ASP A 1 92 ? 5.040 -6.696 -2.544 1.00 87.50 92 ASP A C 1
ATOM 714 O O . ASP A 1 92 ? 4.331 -7.596 -2.991 1.00 87.50 92 ASP A O 1
ATOM 718 N N . VAL A 1 93 ? 4.794 -6.120 -1.364 1.00 87.69 93 VAL A N 1
ATOM 719 C CA . VAL A 1 93 ? 3.663 -6.495 -0.496 1.00 87.69 93 VAL A CA 1
ATOM 720 C C . VAL A 1 93 ? 2.347 -6.040 -1.100 1.00 87.69 93 VAL A C 1
ATOM 722 O O . VAL A 1 93 ? 1.390 -6.815 -1.130 1.00 87.69 93 VAL A O 1
ATOM 725 N N . LEU A 1 94 ? 2.300 -4.803 -1.605 1.00 90.75 94 LEU A N 1
ATOM 726 C CA . LEU A 1 94 ? 1.107 -4.283 -2.266 1.00 90.75 94 LEU A CA 1
ATOM 727 C C . LEU A 1 94 ? 0.719 -5.167 -3.460 1.00 90.75 94 LEU A C 1
ATOM 729 O O . LEU A 1 94 ? -0.452 -5.500 -3.607 1.00 90.75 94 LEU A O 1
ATOM 733 N N . TYR A 1 95 ? 1.684 -5.591 -4.278 1.00 91.50 95 TYR A N 1
ATOM 734 C CA . TYR A 1 95 ? 1.429 -6.453 -5.431 1.00 91.50 95 TYR A CA 1
ATOM 735 C C . TYR A 1 95 ? 0.768 -7.780 -5.040 1.00 91.50 95 TYR A C 1
ATOM 737 O O . TYR A 1 95 ? -0.251 -8.157 -5.623 1.00 91.50 95 TYR A O 1
ATOM 745 N N . GLU A 1 96 ? 1.306 -8.475 -4.035 1.00 90.62 96 GLU A N 1
ATOM 746 C CA . GLU A 1 96 ? 0.708 -9.729 -3.560 1.00 90.62 96 GLU A CA 1
ATOM 747 C C . GLU A 1 96 ? -0.683 -9.499 -2.966 1.00 90.62 96 GLU A C 1
ATOM 749 O O . GLU A 1 96 ? -1.582 -10.310 -3.194 1.00 90.62 96 GLU A O 1
ATOM 754 N N . LEU A 1 97 ? -0.889 -8.383 -2.252 1.00 90.56 97 LEU A N 1
ATOM 755 C CA . LEU A 1 97 ? -2.203 -8.036 -1.719 1.00 90.56 97 LEU A CA 1
ATOM 756 C C . LEU A 1 97 ? -3.206 -7.843 -2.856 1.00 90.56 97 LEU A C 1
ATOM 758 O O . LEU A 1 97 ? -4.232 -8.519 -2.862 1.00 90.56 97 LEU A O 1
ATOM 762 N N . LEU A 1 98 ? -2.895 -6.987 -3.836 1.00 91.06 98 LEU A N 1
ATOM 763 C CA . LEU A 1 98 ? -3.748 -6.719 -5.000 1.00 91.06 98 LEU A CA 1
ATOM 764 C C . LEU A 1 98 ? -4.096 -8.008 -5.745 1.00 91.06 98 LEU A C 1
ATOM 766 O O . LEU A 1 98 ? -5.248 -8.217 -6.122 1.00 91.06 98 LEU A O 1
ATOM 770 N N . LYS A 1 99 ? -3.119 -8.902 -5.920 1.00 91.25 99 LYS A N 1
ATOM 771 C CA . LYS A 1 99 ? -3.331 -10.211 -6.539 1.00 91.25 99 LYS A CA 1
ATOM 772 C C . LYS A 1 99 ? -4.262 -11.096 -5.707 1.00 91.25 99 LYS A C 1
ATOM 774 O O . LYS A 1 99 ? -5.142 -11.734 -6.279 1.00 91.25 99 LYS A O 1
ATOM 779 N N . ALA A 1 100 ? -4.096 -11.126 -4.386 1.00 89.00 100 ALA A N 1
ATOM 780 C CA . ALA A 1 100 ? -4.915 -11.938 -3.490 1.00 89.00 100 ALA A CA 1
ATOM 781 C C . ALA A 1 100 ? -6.367 -11.443 -3.385 1.00 89.00 100 ALA A C 1
ATOM 783 O O . ALA A 1 100 ? -7.272 -12.258 -3.220 1.00 89.00 100 ALA A O 1
ATOM 784 N N . VAL A 1 101 ? -6.601 -10.130 -3.509 1.00 88.94 101 VAL A N 1
ATOM 785 C CA . VAL A 1 101 ? -7.948 -9.534 -3.439 1.00 88.94 101 VAL A CA 1
ATOM 786 C C . VAL A 1 101 ? -8.600 -9.294 -4.808 1.00 88.94 101 VAL A C 1
ATOM 788 O O . VAL A 1 101 ? -9.731 -8.819 -4.866 1.00 88.94 101 VAL A O 1
ATOM 791 N N . GLY A 1 102 ? -7.921 -9.628 -5.911 1.00 87.56 102 GLY A N 1
ATOM 792 C CA . GLY A 1 102 ? -8.454 -9.485 -7.273 1.00 87.56 102 GLY A CA 1
ATOM 793 C C . GLY A 1 102 ? -8.486 -8.046 -7.811 1.00 87.56 102 GLY A C 1
ATOM 794 O O . GLY A 1 102 ? -9.292 -7.745 -8.690 1.00 87.56 102 GLY A O 1
ATOM 795 N N . LEU A 1 103 ? -7.620 -7.169 -7.292 1.00 87.25 103 LEU A N 1
ATOM 796 C CA . LEU A 1 103 ? -7.497 -5.750 -7.659 1.00 87.25 103 LEU A CA 1
ATOM 797 C C . LEU A 1 103 ? -6.222 -5.459 -8.480 1.00 87.25 103 LEU A C 1
ATOM 799 O O . LEU A 1 103 ? -5.595 -4.415 -8.335 1.00 87.25 103 LEU A O 1
ATOM 803 N N . ASN A 1 104 ? -5.761 -6.401 -9.303 1.00 87.38 104 ASN A N 1
ATOM 804 C CA . ASN A 1 104 ? -4.435 -6.344 -9.931 1.00 87.38 104 ASN A CA 1
ATOM 805 C C . ASN A 1 104 ? -4.405 -5.704 -11.331 1.00 87.38 104 ASN A C 1
ATOM 807 O O . ASN A 1 104 ? -3.563 -6.082 -12.150 1.00 87.38 104 ASN A O 1
ATOM 811 N N . THR A 1 105 ? -5.287 -4.740 -11.601 1.00 84.94 105 THR A N 1
ATOM 812 C CA . THR A 1 105 ? -5.336 -4.009 -12.878 1.00 84.94 105 THR A CA 1
ATOM 813 C C . THR A 1 105 ? -5.174 -2.493 -12.680 1.00 84.94 105 THR A C 1
ATOM 815 O O . THR A 1 105 ? -5.527 -1.977 -11.614 1.00 84.94 105 THR A O 1
ATOM 818 N N . PRO A 1 106 ? -4.670 -1.752 -13.688 1.00 80.44 106 PRO A N 1
ATOM 819 C CA . PRO A 1 106 ? -4.561 -0.291 -13.635 1.00 80.44 106 PRO A CA 1
ATOM 820 C C . PRO A 1 106 ? -5.877 0.431 -13.365 1.00 80.44 106 PRO A C 1
ATOM 822 O O . PRO A 1 106 ? -5.908 1.338 -12.538 1.00 80.44 106 PRO A O 1
ATOM 825 N N . ASP A 1 107 ? -6.967 -0.016 -13.989 1.00 79.38 107 ASP A N 1
ATOM 826 C CA . ASP A 1 107 ? -8.285 0.606 -13.840 1.00 79.38 107 ASP A CA 1
ATOM 827 C C . ASP A 1 107 ? -8.803 0.490 -12.396 1.00 79.38 107 ASP A C 1
ATOM 829 O O . ASP A 1 107 ? -9.343 1.443 -11.836 1.00 79.38 107 ASP A O 1
ATOM 833 N N . GLN A 1 108 ? -8.589 -0.669 -11.762 1.00 82.94 108 GLN A N 1
ATOM 834 C CA . GLN A 1 108 ? -8.943 -0.889 -10.357 1.00 82.94 108 GLN A CA 1
ATOM 835 C C . GLN A 1 108 ? -8.047 -0.082 -9.415 1.00 82.94 108 GLN A C 1
ATOM 837 O O . GLN A 1 108 ? -8.528 0.445 -8.416 1.00 82.94 108 GLN A O 1
ATOM 842 N N . LEU A 1 109 ? -6.753 0.024 -9.730 1.00 81.19 109 LEU A N 1
ATOM 843 C CA . LEU A 1 109 ? -5.803 0.771 -8.913 1.00 81.19 109 LEU A CA 1
ATOM 844 C C . LEU A 1 109 ? -6.055 2.281 -8.971 1.00 81.19 109 LEU A C 1
ATOM 846 O O . LEU A 1 109 ? -5.917 2.951 -7.950 1.00 81.19 109 LEU A O 1
ATOM 850 N N . GLY A 1 110 ? -6.458 2.806 -10.132 1.00 75.00 110 GLY A N 1
ATOM 851 C CA . GLY A 1 110 ? -6.730 4.230 -10.341 1.00 75.00 110 GLY A CA 1
ATOM 852 C C . GLY A 1 110 ? -7.698 4.815 -9.310 1.00 75.00 110 GLY A C 1
ATOM 853 O O . GLY A 1 110 ? -7.435 5.889 -8.774 1.00 75.00 110 GLY A O 1
ATOM 854 N N . ALA A 1 111 ? -8.731 4.057 -8.924 1.00 77.50 111 ALA A N 1
ATOM 855 C CA . ALA A 1 111 ? -9.704 4.467 -7.909 1.00 77.50 111 ALA A CA 1
ATOM 856 C C . ALA A 1 111 ? -9.086 4.742 -6.521 1.00 77.50 111 ALA A C 1
ATOM 858 O O . ALA A 1 111 ? -9.615 5.554 -5.765 1.00 77.50 111 ALA A O 1
ATOM 859 N N . TYR A 1 112 ? -7.966 4.092 -6.188 1.00 76.12 112 TYR A N 1
ATOM 860 C CA . TYR A 1 112 ? -7.260 4.284 -4.916 1.00 76.12 112 TYR A CA 1
ATOM 861 C C . TYR A 1 112 ? -6.170 5.368 -5.000 1.00 76.12 112 TYR A C 1
ATOM 863 O O . TYR A 1 112 ? -5.754 5.915 -3.975 1.00 76.12 112 TYR A O 1
ATOM 871 N N . VAL A 1 113 ? -5.705 5.703 -6.213 1.00 69.38 113 VAL A N 1
ATOM 872 C CA . VAL A 1 113 ? -4.661 6.720 -6.431 1.00 69.38 113 VAL A CA 1
ATOM 873 C C . VAL A 1 113 ? -5.230 8.145 -6.411 1.00 69.38 113 VAL A C 1
ATOM 875 O O . VAL A 1 113 ? -4.563 9.060 -5.934 1.00 69.38 113 VAL A O 1
ATOM 878 N N . GLU A 1 114 ? -6.479 8.351 -6.834 1.00 64.38 114 GLU A N 1
ATOM 879 C CA . GLU A 1 114 ? -7.124 9.681 -6.833 1.00 64.38 114 GLU A CA 1
ATOM 880 C C . GLU A 1 114 ? -7.217 10.336 -5.434 1.00 64.38 114 GLU A C 1
ATOM 882 O O . GLU A 1 114 ? -7.401 11.545 -5.321 1.00 64.38 114 GLU A O 1
ATOM 887 N N . VAL A 1 115 ? -7.077 9.553 -4.356 1.00 58.56 115 VAL A N 1
ATOM 888 C CA . VAL A 1 115 ? -7.347 9.960 -2.959 1.00 58.56 115 VAL A CA 1
ATOM 889 C C . VAL A 1 115 ? -6.062 10.089 -2.121 1.00 58.56 115 VAL A C 1
ATOM 891 O O . VAL A 1 115 ? -6.091 10.176 -0.889 1.00 58.56 115 VAL A O 1
ATOM 894 N N . LEU A 1 116 ? -4.897 10.056 -2.763 1.00 60.22 116 LEU A N 1
ATOM 895 C CA . LEU A 1 116 ? -3.618 10.009 -2.059 1.00 60.22 116 LEU A CA 1
ATOM 896 C C . LEU A 1 116 ? -3.212 11.368 -1.482 1.00 60.22 116 LEU A C 1
ATOM 898 O O . LEU A 1 116 ? -3.446 12.421 -2.070 1.00 60.22 116 LEU A O 1
ATOM 902 N N . HIS A 1 117 ? -2.585 11.331 -0.305 1.00 59.22 117 HIS A N 1
ATOM 903 C CA . HIS A 1 117 ? -2.074 12.519 0.377 1.00 59.22 117 HIS A CA 1
ATOM 904 C C . HIS A 1 117 ? -0.601 12.726 0.011 1.00 59.22 117 HIS A C 1
ATOM 906 O O . HIS A 1 117 ? 0.142 11.751 -0.075 1.00 59.22 117 HIS A O 1
ATOM 912 N N . SER A 1 118 ? -0.161 13.980 -0.117 1.00 54.25 118 SER A N 1
ATOM 913 C CA . SER A 1 118 ? 1.202 14.342 -0.540 1.00 54.25 118 SER A CA 1
ATOM 914 C C . SER A 1 118 ? 2.308 14.148 0.517 1.00 54.25 118 SER A C 1
ATOM 916 O O . SER A 1 118 ? 3.483 14.314 0.207 1.00 54.25 118 SER A O 1
ATOM 918 N N . ASP A 1 119 ? 1.980 13.769 1.762 1.00 53.59 119 ASP A N 1
ATOM 919 C CA . ASP A 1 119 ? 2.965 13.559 2.849 1.00 53.59 119 ASP A CA 1
ATOM 920 C C . ASP A 1 119 ? 3.648 12.175 2.741 1.00 53.59 119 ASP A C 1
ATOM 922 O O . ASP A 1 119 ? 3.473 11.291 3.588 1.00 53.59 119 ASP A O 1
ATOM 926 N N . PHE A 1 120 ? 4.396 11.969 1.649 1.00 54.56 120 PHE A N 1
ATOM 927 C CA . PHE A 1 120 ? 5.052 10.698 1.313 1.00 54.56 120 PHE A CA 1
ATOM 928 C C . PHE A 1 120 ? 6.289 10.387 2.164 1.00 54.56 120 PHE A C 1
ATOM 930 O O . PHE A 1 120 ? 6.646 9.218 2.295 1.00 54.56 120 PHE A O 1
ATOM 937 N N . GLU A 1 121 ? 6.916 11.396 2.784 1.00 47.56 121 GLU A N 1
ATOM 938 C CA . GLU A 1 121 ? 8.079 11.208 3.668 1.00 47.56 121 GLU A CA 1
ATOM 939 C C . GLU A 1 121 ? 7.727 10.414 4.934 1.00 47.56 121 GLU A C 1
ATOM 941 O O . GLU A 1 121 ? 8.555 9.669 5.456 1.00 47.56 121 GLU A O 1
ATOM 946 N N . LYS A 1 122 ? 6.489 10.546 5.427 1.00 57.62 122 LYS A N 1
ATOM 947 C CA . LYS A 1 122 ? 5.993 9.763 6.570 1.00 57.62 122 LYS A CA 1
ATOM 948 C C . LYS A 1 122 ? 5.272 8.492 6.159 1.00 57.62 122 LYS A C 1
ATOM 950 O O . LYS A 1 122 ? 5.141 7.590 6.985 1.00 57.62 122 LYS A O 1
ATOM 955 N N . ARG A 1 123 ? 4.716 8.458 4.945 1.00 69.19 123 ARG A N 1
ATOM 956 C CA . ARG A 1 123 ? 3.842 7.371 4.514 1.00 69.19 123 ARG A CA 1
ATOM 957 C C . ARG A 1 123 ? 3.950 7.096 3.014 1.00 69.19 123 ARG A C 1
ATOM 959 O O . ARG A 1 123 ? 3.300 7.792 2.224 1.00 69.19 123 ARG A O 1
ATOM 966 N N . PRO A 1 124 ? 4.701 6.054 2.627 1.00 79.44 124 PRO A N 1
ATOM 967 C CA . PRO A 1 124 ? 4.859 5.679 1.233 1.00 79.44 124 PRO A CA 1
ATOM 968 C C . PRO A 1 124 ? 3.536 5.355 0.529 1.00 79.44 124 PRO A C 1
ATOM 970 O O . PRO A 1 124 ? 2.554 4.933 1.144 1.00 79.44 124 PRO A O 1
ATOM 973 N N . LEU A 1 125 ? 3.537 5.493 -0.794 1.00 79.50 125 LEU A N 1
ATOM 974 C CA . LEU A 1 125 ? 2.390 5.291 -1.674 1.00 79.50 125 LEU A CA 1
ATOM 975 C C . LEU A 1 125 ? 1.767 3.905 -1.512 1.00 79.50 125 LEU A C 1
ATOM 977 O O . LEU A 1 125 ? 0.552 3.772 -1.382 1.00 79.50 125 LEU A O 1
ATOM 981 N N . SER A 1 126 ? 2.609 2.869 -1.487 1.00 85.88 126 SER A N 1
ATOM 982 C CA . SER A 1 126 ? 2.152 1.488 -1.330 1.00 85.88 126 SER A CA 1
ATOM 983 C C . SER A 1 126 ? 1.375 1.281 -0.032 1.00 85.88 126 SER A C 1
ATOM 985 O O . SER A 1 126 ? 0.322 0.648 -0.043 1.00 85.88 126 SER A O 1
ATOM 987 N N . GLU A 1 127 ? 1.834 1.878 1.066 1.00 81.81 127 GLU A N 1
ATOM 988 C CA . GLU A 1 127 ? 1.171 1.796 2.366 1.00 81.81 127 GLU A CA 1
ATOM 989 C C . GLU A 1 127 ? -0.152 2.554 2.395 1.00 81.81 127 GLU A C 1
ATOM 991 O O . GLU A 1 127 ? -1.112 2.067 2.992 1.00 81.81 127 GLU A O 1
ATOM 996 N N . GLN A 1 128 ? -0.220 3.723 1.743 1.00 78.62 128 GLN A N 1
ATOM 997 C CA . GLN A 1 128 ? -1.459 4.497 1.611 1.00 78.62 128 GLN A CA 1
ATOM 998 C C . GLN A 1 128 ? -2.533 3.741 0.824 1.00 78.62 128 GLN A C 1
ATOM 1000 O O . GLN A 1 128 ? -3.713 3.851 1.152 1.00 78.62 128 GLN A O 1
ATOM 1005 N N . ILE A 1 129 ? -2.133 2.965 -0.185 1.00 83.88 129 ILE A N 1
ATOM 1006 C CA . ILE A 1 129 ? -3.044 2.140 -0.984 1.00 83.88 129 ILE A CA 1
ATOM 1007 C C . ILE A 1 129 ? -3.484 0.897 -0.193 1.00 83.88 129 ILE A C 1
ATOM 1009 O O . ILE A 1 129 ? -4.678 0.607 -0.150 1.00 83.88 129 ILE A O 1
ATOM 1013 N N . ILE A 1 130 ? -2.561 0.211 0.502 1.00 85.69 130 ILE A N 1
ATOM 1014 C CA . ILE A 1 130 ? -2.850 -0.943 1.385 1.00 85.69 130 ILE A CA 1
ATOM 1015 C C . ILE A 1 130 ? -3.912 -0.578 2.432 1.00 85.69 130 ILE A C 1
ATOM 1017 O O . ILE A 1 130 ? -5.017 -1.108 2.394 1.00 85.69 130 ILE A O 1
ATOM 1021 N N . ASP A 1 131 ? -3.615 0.388 3.301 1.00 78.62 131 ASP A N 1
ATOM 1022 C CA . ASP A 1 131 ? -4.461 1.563 3.357 1.00 78.62 131 ASP A CA 1
ATOM 1023 C C . ASP A 1 131 ? -5.981 1.438 3.226 1.00 78.62 131 ASP A C 1
ATOM 1025 O O . ASP A 1 131 ? -6.740 0.941 4.063 1.00 78.62 131 ASP A O 1
ATOM 1029 N N . GLN A 1 132 ? -6.378 2.024 2.105 1.00 78.19 132 GLN A N 1
ATOM 1030 C CA . GLN A 1 132 ? -7.723 2.142 1.600 1.00 78.19 132 GLN A CA 1
ATOM 1031 C C . GLN A 1 132 ? -8.310 0.777 1.242 1.00 78.19 132 GLN A C 1
ATOM 1033 O O . GLN A 1 132 ? -9.487 0.551 1.509 1.00 78.19 132 GLN A O 1
ATOM 1038 N N . ILE A 1 133 ? -7.503 -0.149 0.707 1.00 84.31 133 ILE A N 1
ATOM 1039 C CA . ILE A 1 133 ? -7.956 -1.504 0.363 1.00 84.31 133 ILE A CA 1
ATOM 1040 C C . ILE A 1 133 ? -8.450 -2.238 1.611 1.00 84.31 133 ILE A C 1
ATOM 1042 O O . ILE A 1 133 ? -9.495 -2.891 1.563 1.00 84.31 133 ILE A O 1
ATOM 1046 N N . LEU A 1 134 ? -7.713 -2.133 2.719 1.00 82.00 134 LEU A N 1
ATOM 1047 C CA . LEU A 1 134 ? -8.068 -2.760 3.991 1.00 82.00 134 LEU A CA 1
ATOM 1048 C C . LEU A 1 134 ? -9.250 -2.058 4.669 1.00 82.00 134 LEU A C 1
ATOM 1050 O O . LEU A 1 134 ? -10.110 -2.725 5.239 1.00 82.00 134 LEU A O 1
ATOM 1054 N N . ALA A 1 135 ? -9.322 -0.728 4.572 1.00 73.06 135 ALA A N 1
ATOM 1055 C CA . ALA A 1 135 ? -10.428 0.049 5.130 1.00 73.06 135 ALA A CA 1
ATOM 1056 C C . ALA A 1 135 ? -11.761 -0.181 4.391 1.00 73.06 135 ALA A C 1
ATOM 1058 O O . ALA A 1 135 ? -12.834 -0.088 4.992 1.00 73.06 135 ALA A O 1
ATOM 1059 N N . GLU A 1 136 ? -11.718 -0.468 3.087 1.00 76.00 136 GLU A N 1
ATOM 1060 C CA . GLU A 1 136 ? -12.905 -0.778 2.285 1.00 76.00 136 GLU A CA 1
ATOM 1061 C C . GLU A 1 136 ? -13.556 -2.092 2.747 1.00 76.00 136 GLU A C 1
ATOM 1063 O O . GLU A 1 136 ? -14.759 -2.126 3.040 1.00 76.00 136 GLU A O 1
ATOM 1068 N N . ASP A 1 137 ? -12.744 -3.141 2.901 1.00 73.88 137 ASP A N 1
ATOM 1069 C CA . ASP A 1 137 ? -13.177 -4.469 3.327 1.00 73.88 137 ASP A CA 1
ATOM 1070 C C . ASP A 1 137 ? -12.247 -5.042 4.401 1.00 73.88 137 ASP A C 1
ATOM 1072 O O . ASP A 1 137 ? -11.159 -5.561 4.138 1.00 73.88 137 ASP A O 1
ATOM 1076 N N . SER A 1 138 ? -12.757 -5.017 5.629 1.00 71.38 138 SER A N 1
ATOM 1077 C CA . SER A 1 138 ? -12.068 -5.491 6.819 1.00 71.38 138 SER A CA 1
ATOM 1078 C C . SER A 1 138 ? -11.710 -6.986 6.788 1.00 71.38 138 SER A C 1
ATOM 1080 O O . SER A 1 138 ? -10.853 -7.420 7.553 1.00 71.38 138 SER A O 1
ATOM 1082 N N . SER A 1 139 ? -12.331 -7.804 5.928 1.00 75.69 139 SER A N 1
ATOM 1083 C CA . SER A 1 139 ? -11.954 -9.220 5.788 1.00 75.69 139 SER A CA 1
ATOM 1084 C C . SER A 1 139 ? -10.566 -9.403 5.155 1.00 75.69 139 SER A C 1
ATOM 1086 O O . SER A 1 139 ? -9.900 -10.413 5.389 1.00 75.69 139 SER A O 1
ATOM 1088 N N . ARG A 1 140 ? -10.077 -8.392 4.422 1.00 83.25 140 ARG A N 1
ATOM 1089 C CA . ARG A 1 140 ? -8.777 -8.407 3.733 1.00 83.25 140 ARG A CA 1
ATOM 1090 C C . ARG A 1 140 ? -7.583 -8.341 4.692 1.00 83.25 140 ARG A C 1
ATOM 1092 O O . ARG A 1 140 ? -6.470 -8.685 4.295 1.00 83.25 140 ARG A O 1
ATOM 1099 N N . TYR A 1 141 ? -7.796 -7.962 5.956 1.00 75.69 141 TYR A N 1
ATOM 1100 C CA . TYR A 1 141 ? -6.736 -7.884 6.969 1.00 75.69 141 TYR A CA 1
ATOM 1101 C C . TYR A 1 141 ? -6.048 -9.229 7.222 1.00 75.69 141 TYR A C 1
ATOM 1103 O O . TYR A 1 141 ? -4.824 -9.268 7.336 1.00 75.69 141 TYR A O 1
ATOM 1111 N N . THR A 1 142 ? -6.800 -10.333 7.262 1.00 75.88 142 THR A N 1
ATOM 1112 C CA . THR A 1 142 ? -6.222 -11.672 7.464 1.00 75.88 142 THR A CA 1
ATOM 1113 C C . THR A 1 142 ? -5.302 -12.059 6.307 1.00 75.88 142 THR A C 1
ATOM 1115 O O . THR A 1 142 ? -4.200 -12.557 6.531 1.00 75.88 142 THR A O 1
ATOM 1118 N N . THR A 1 143 ? -5.723 -11.778 5.073 1.00 84.12 143 THR A N 1
ATOM 1119 C CA . THR A 1 143 ? -4.925 -12.021 3.865 1.00 84.12 143 THR A CA 1
ATOM 1120 C C . THR A 1 143 ? -3.649 -11.182 3.867 1.00 84.12 143 THR A C 1
ATOM 1122 O O . THR A 1 143 ? -2.564 -11.696 3.601 1.00 84.12 143 THR A O 1
ATOM 1125 N N . TYR A 1 144 ? -3.756 -9.898 4.215 1.00 83.69 144 TYR A N 1
ATOM 1126 C CA . TYR A 1 144 ? -2.606 -9.001 4.290 1.00 83.69 144 TYR A CA 1
ATOM 1127 C C . TYR A 1 144 ? -1.575 -9.439 5.337 1.00 83.69 144 TYR A C 1
ATOM 1129 O O . TYR A 1 144 ? -0.378 -9.438 5.051 1.00 83.69 144 TYR A O 1
ATOM 1137 N N . ASP A 1 145 ? -2.020 -9.853 6.525 1.00 75.31 145 ASP A N 1
ATOM 1138 C CA . ASP A 1 145 ? -1.114 -10.280 7.592 1.00 75.31 145 ASP A CA 1
ATOM 1139 C C . ASP A 1 145 ? -0.290 -11.513 7.185 1.00 75.31 145 ASP A C 1
ATOM 1141 O O . ASP A 1 145 ? 0.929 -11.538 7.359 1.00 75.31 145 ASP A O 1
ATOM 1145 N N . GLN A 1 146 ? -0.923 -12.490 6.525 1.00 78.56 146 GLN A N 1
ATOM 1146 C CA . GLN A 1 146 ? -0.232 -13.663 5.978 1.00 78.56 146 GLN A CA 1
ATOM 1147 C C . GLN A 1 146 ? 0.828 -13.280 4.938 1.00 78.56 146 GLN A C 1
ATOM 1149 O O . GLN A 1 146 ? 1.963 -13.763 4.995 1.00 78.56 146 GLN A O 1
ATOM 1154 N N . ILE A 1 147 ? 0.481 -12.384 4.009 1.00 84.62 147 ILE A N 1
ATOM 1155 C CA . ILE A 1 147 ? 1.407 -11.893 2.980 1.00 84.62 147 ILE A CA 1
ATOM 1156 C C . ILE A 1 147 ? 2.600 -11.203 3.639 1.00 84.62 147 ILE A C 1
ATOM 1158 O O . ILE A 1 147 ? 3.751 -11.500 3.312 1.00 84.62 147 ILE A O 1
ATOM 1162 N N . ARG A 1 148 ? 2.342 -10.326 4.609 1.00 79.62 148 ARG A N 1
ATOM 1163 C CA . ARG A 1 148 ? 3.382 -9.587 5.319 1.00 79.62 148 ARG A CA 1
ATOM 1164 C C . ARG A 1 148 ? 4.339 -10.510 6.065 1.00 79.62 148 ARG A C 1
ATOM 1166 O O . ARG A 1 148 ? 5.544 -10.317 5.943 1.00 79.62 148 ARG A O 1
ATOM 1173 N N . ILE A 1 149 ? 3.827 -11.508 6.789 1.00 72.69 149 ILE A N 1
ATOM 1174 C CA . ILE A 1 149 ? 4.655 -12.500 7.494 1.00 72.69 149 ILE A CA 1
ATOM 1175 C C . ILE A 1 149 ? 5.511 -13.282 6.492 1.00 72.69 149 ILE A C 1
ATOM 1177 O O . ILE A 1 149 ? 6.705 -13.457 6.714 1.00 72.69 149 ILE A O 1
ATOM 1181 N N . SER A 1 150 ? 4.936 -13.694 5.357 1.00 76.31 150 SER A N 1
ATOM 1182 C CA . SER A 1 150 ? 5.667 -14.447 4.326 1.00 76.31 150 SER A CA 1
ATOM 1183 C C . SER A 1 150 ? 6.787 -13.644 3.652 1.00 76.31 150 SER A C 1
ATOM 1185 O O . SER A 1 150 ? 7.790 -14.215 3.230 1.00 76.31 150 SER A O 1
ATOM 1187 N N . LYS A 1 151 ? 6.622 -12.319 3.551 1.00 73.69 151 LYS A N 1
ATOM 1188 C CA . LYS A 1 151 ? 7.575 -11.394 2.924 1.00 73.69 151 LYS A CA 1
ATOM 1189 C C . LYS A 1 151 ? 8.411 -10.619 3.947 1.00 73.69 151 LYS A C 1
ATOM 1191 O O . LYS A 1 151 ? 9.100 -9.672 3.561 1.00 73.69 151 LYS A O 1
ATOM 1196 N N . ALA A 1 152 ? 8.308 -10.936 5.236 1.00 67.44 152 ALA A N 1
ATOM 1197 C CA . ALA A 1 152 ? 9.162 -10.348 6.255 1.00 67.44 152 ALA A CA 1
ATOM 1198 C C . ALA A 1 152 ? 10.559 -10.983 6.153 1.00 67.44 152 ALA A C 1
ATOM 1200 O O . ALA A 1 152 ? 10.659 -12.199 5.965 1.00 67.44 152 ALA A O 1
ATOM 1201 N N . PRO A 1 153 ? 11.647 -10.204 6.274 1.00 58.91 153 PRO A N 1
ATOM 1202 C CA . PRO A 1 153 ? 12.974 -10.788 6.383 1.00 58.91 153 PRO A CA 1
ATOM 1203 C C . PRO A 1 153 ? 13.002 -11.714 7.605 1.00 58.91 153 PRO A C 1
ATOM 1205 O O . PRO A 1 153 ? 12.600 -11.318 8.702 1.00 58.91 153 PRO A O 1
ATOM 1208 N N . ILE A 1 154 ? 13.438 -12.962 7.409 1.00 55.28 154 ILE A N 1
ATOM 1209 C CA . ILE A 1 154 ? 13.580 -13.953 8.480 1.00 55.28 154 ILE A CA 1
ATOM 1210 C C . ILE A 1 154 ? 14.646 -13.420 9.443 1.00 55.28 154 ILE A C 1
ATOM 1212 O O . ILE A 1 154 ? 15.836 -13.625 9.243 1.00 55.28 154 ILE A O 1
ATOM 1216 N N . SER A 1 155 ? 14.239 -12.685 10.476 1.00 50.81 155 SER A N 1
ATOM 1217 C CA . SER A 1 155 ? 15.163 -12.280 11.534 1.00 50.81 155 SER A CA 1
ATOM 1218 C C . SER A 1 155 ? 15.508 -13.523 12.352 1.00 50.81 155 SER A C 1
ATOM 1220 O O . SER A 1 155 ? 14.679 -14.019 13.105 1.00 50.81 155 SER A O 1
ATOM 1222 N N . GLU A 1 156 ? 16.702 -14.082 12.194 1.00 48.69 156 GLU A N 1
ATOM 1223 C CA . GLU A 1 156 ? 17.134 -15.330 12.853 1.00 48.69 156 GLU A CA 1
ATOM 1224 C C . GLU A 1 156 ? 17.203 -15.261 14.399 1.00 48.69 156 GLU A C 1
ATOM 1226 O O . GLU A 1 156 ? 17.576 -16.238 15.041 1.00 48.69 156 GLU A O 1
ATOM 1231 N N . PHE A 1 157 ? 16.806 -14.148 15.029 1.00 48.59 157 PHE A N 1
ATOM 1232 C CA . PHE A 1 157 ? 17.080 -13.868 16.445 1.00 48.59 157 PHE A CA 1
ATOM 1233 C C . PHE A 1 157 ? 15.880 -13.898 17.407 1.00 48.59 157 PHE A C 1
ATOM 1235 O O . PHE A 1 157 ? 16.072 -13.740 18.611 1.00 48.59 157 PHE A O 1
ATOM 1242 N N . SER A 1 158 ? 14.647 -14.121 16.945 1.00 56.25 158 SER A N 1
ATOM 1243 C CA . SER A 1 158 ? 13.474 -14.205 17.837 1.00 56.25 158 SER A CA 1
ATOM 1244 C C . SER A 1 158 ? 13.011 -15.650 18.021 1.00 56.25 158 SER A C 1
ATOM 1246 O O . SER A 1 158 ? 12.687 -16.309 17.034 1.00 56.25 158 SER A O 1
ATOM 1248 N N . SER A 1 159 ? 12.928 -16.119 19.271 1.00 59.38 159 SER A N 1
ATOM 1249 C CA . SER A 1 159 ? 12.404 -17.454 19.593 1.00 59.38 159 SER A CA 1
ATOM 1250 C C . SER A 1 159 ? 10.973 -17.650 19.063 1.00 59.38 159 SER A C 1
ATOM 1252 O O . SER A 1 159 ? 10.162 -16.718 19.105 1.00 59.38 159 SER A O 1
ATOM 1254 N N . ASP A 1 160 ? 10.640 -18.861 18.602 1.00 61.72 160 ASP A N 1
ATOM 1255 C CA . ASP A 1 160 ? 9.310 -19.194 18.056 1.00 61.72 160 ASP A CA 1
ATOM 1256 C C . ASP A 1 160 ? 8.163 -18.875 19.031 1.00 61.72 160 ASP A C 1
ATOM 1258 O O . ASP A 1 160 ? 7.064 -18.505 18.621 1.00 61.72 160 ASP A O 1
ATOM 1262 N N . VAL A 1 161 ? 8.422 -18.944 20.340 1.00 63.62 161 VAL A N 1
ATOM 1263 C CA . VAL A 1 161 ? 7.440 -18.622 21.386 1.00 63.62 161 VAL A CA 1
ATOM 1264 C C . VAL A 1 161 ? 7.104 -17.128 21.403 1.00 63.62 161 VAL A C 1
ATOM 1266 O O . VAL A 1 161 ? 5.930 -16.762 21.478 1.00 63.62 161 VAL A O 1
ATOM 1269 N N . THR A 1 162 ? 8.109 -16.254 21.291 1.00 65.81 162 THR A N 1
ATOM 1270 C CA . THR A 1 162 ? 7.906 -14.796 21.244 1.00 65.81 162 THR A CA 1
ATOM 1271 C C . THR A 1 162 ? 7.142 -14.394 19.986 1.00 65.81 162 THR A C 1
ATOM 1273 O O . THR A 1 162 ? 6.186 -13.623 20.076 1.00 65.81 162 THR A O 1
ATOM 1276 N N . ARG A 1 163 ? 7.490 -14.991 18.836 1.00 66.81 163 ARG A N 1
ATOM 1277 C CA . ARG A 1 163 ? 6.784 -14.772 17.564 1.00 66.81 163 ARG A CA 1
ATOM 1278 C C . ARG A 1 163 ? 5.319 -15.179 17.636 1.00 66.81 163 ARG A C 1
ATOM 1280 O O . ARG A 1 163 ? 4.458 -14.414 17.214 1.00 66.81 163 ARG A O 1
ATOM 1287 N N . ASN A 1 164 ? 5.030 -16.345 18.210 1.00 70.25 164 ASN A N 1
ATOM 1288 C CA . ASN A 1 164 ? 3.659 -16.835 18.343 1.00 70.25 164 ASN A CA 1
ATOM 1289 C C . ASN A 1 164 ? 2.822 -15.954 19.282 1.00 70.25 164 ASN A C 1
ATOM 1291 O O . ASN A 1 164 ? 1.682 -1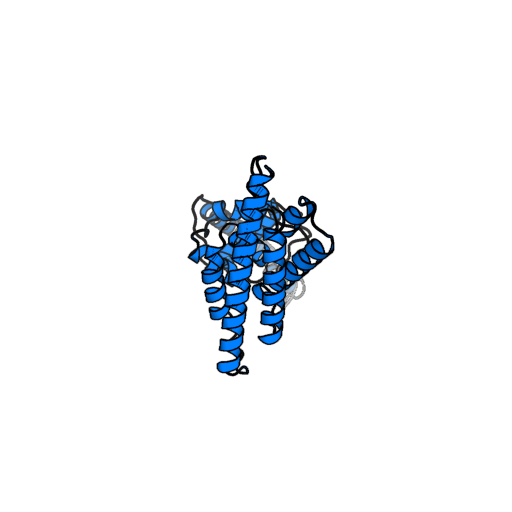5.629 18.957 1.00 70.25 164 ASN A O 1
ATOM 1295 N N . SER A 1 165 ? 3.391 -15.516 20.412 1.00 75.69 165 SER A N 1
ATOM 1296 C CA . SER A 1 165 ? 2.715 -14.590 21.335 1.00 75.69 165 SER A CA 1
ATOM 1297 C C . SER A 1 165 ? 2.410 -13.240 20.675 1.00 75.69 165 SER A C 1
ATOM 1299 O O . SER A 1 165 ? 1.311 -12.704 20.832 1.00 75.69 165 SER A O 1
ATOM 1301 N N . GLN A 1 166 ? 3.358 -12.700 19.901 1.00 78.25 166 GLN A N 1
ATOM 1302 C CA . GLN A 1 166 ? 3.166 -11.463 19.141 1.00 78.25 166 GLN A CA 1
ATOM 1303 C C . GLN A 1 166 ? 2.107 -11.628 18.050 1.00 78.25 166 GLN A C 1
ATOM 1305 O O . GLN A 1 166 ? 1.181 -10.827 17.996 1.00 78.25 166 GLN A O 1
ATOM 1310 N N . ALA A 1 167 ? 2.185 -12.680 17.230 1.00 75.50 167 ALA A N 1
ATOM 1311 C CA . ALA A 1 167 ? 1.203 -12.949 16.180 1.00 75.50 167 ALA A CA 1
ATOM 1312 C C . ALA A 1 167 ? -0.219 -13.085 16.750 1.00 75.50 167 ALA A C 1
ATOM 1314 O O . ALA A 1 167 ? -1.163 -12.506 16.215 1.00 75.50 167 ALA A O 1
ATOM 1315 N N . GLN A 1 168 ? -0.369 -13.776 17.884 1.00 79.50 168 GLN A N 1
ATOM 1316 C CA . GLN A 1 168 ? -1.653 -13.886 18.573 1.00 79.50 168 GLN A CA 1
ATOM 1317 C C . GLN A 1 168 ? -2.162 -12.521 19.061 1.00 79.50 168 GLN A C 1
ATOM 1319 O O . GLN A 1 168 ? -3.331 -12.200 18.853 1.00 79.50 168 GLN A O 1
ATOM 1324 N N . ALA A 1 169 ? -1.300 -11.711 19.683 1.00 82.75 169 ALA A N 1
ATOM 1325 C CA . ALA A 1 169 ? -1.674 -10.385 20.170 1.00 82.75 169 ALA A CA 1
ATOM 1326 C C . ALA A 1 169 ? -2.052 -9.433 19.019 1.00 82.75 169 ALA A C 1
ATOM 1328 O O . ALA A 1 169 ? -3.010 -8.672 19.141 1.00 82.75 169 ALA A O 1
ATOM 1329 N N . ILE A 1 170 ? -1.344 -9.500 17.886 1.00 83.25 170 ILE A N 1
ATOM 1330 C CA . ILE A 1 170 ? -1.681 -8.742 16.673 1.00 83.25 170 ILE A CA 1
ATOM 1331 C C . ILE A 1 170 ? -3.048 -9.177 16.154 1.00 83.25 170 ILE A C 1
ATOM 1333 O O . ILE A 1 170 ? -3.891 -8.322 15.900 1.00 83.25 170 ILE A O 1
ATOM 1337 N N . GLY A 1 171 ? -3.298 -10.484 16.033 1.00 79.44 171 GLY A N 1
ATOM 1338 C CA . GLY A 1 171 ? -4.589 -11.001 15.576 1.00 79.44 171 GLY A CA 1
ATOM 1339 C C . GLY A 1 171 ? -5.757 -10.531 16.449 1.00 79.44 171 GLY A C 1
ATOM 1340 O O . GLY A 1 171 ? -6.788 -10.110 15.925 1.00 79.44 171 GLY A O 1
ATOM 1341 N N . GLU A 1 172 ? -5.574 -10.527 17.772 1.00 85.81 172 GLU A N 1
ATOM 1342 C CA . GLU A 1 172 ? -6.546 -9.992 18.734 1.00 85.81 172 GLU A CA 1
ATOM 1343 C C . GLU A 1 172 ? -6.801 -8.492 18.520 1.00 85.81 172 GLU A C 1
ATOM 1345 O O . GLU A 1 172 ? -7.955 -8.076 18.399 1.00 85.81 172 GLU A O 1
ATOM 1350 N N . PHE A 1 173 ? -5.737 -7.689 18.415 1.00 88.75 173 PHE A N 1
ATOM 1351 C CA . PHE A 1 173 ? -5.845 -6.254 18.152 1.00 88.75 173 PHE A CA 1
ATOM 1352 C C . PHE A 1 173 ? -6.567 -5.973 16.828 1.00 88.75 173 PHE A C 1
ATOM 1354 O O . PHE A 1 173 ? -7.472 -5.141 16.779 1.00 88.75 173 PHE A O 1
ATOM 1361 N N . MET A 1 174 ? -6.195 -6.677 15.756 1.00 84.19 174 MET A N 1
ATOM 1362 C CA . MET A 1 174 ? -6.791 -6.484 14.435 1.00 84.19 174 MET A CA 1
ATOM 1363 C C . MET A 1 174 ? -8.264 -6.894 14.419 1.00 84.19 174 MET A C 1
ATOM 1365 O O . MET A 1 174 ? -9.071 -6.186 13.827 1.00 84.19 174 MET A O 1
ATOM 1369 N N . GLY A 1 175 ? -8.646 -7.965 15.122 1.00 84.44 175 GLY A N 1
ATOM 1370 C CA . GLY A 1 175 ? -10.054 -8.331 15.301 1.00 84.44 175 GLY A CA 1
ATOM 1371 C C . GLY A 1 175 ? -10.869 -7.206 15.948 1.00 84.44 175 GLY A C 1
ATOM 1372 O O . GLY A 1 175 ? -11.908 -6.810 15.423 1.00 84.44 175 GLY A O 1
ATOM 1373 N N . LEU A 1 176 ? -10.351 -6.618 17.031 1.00 88.06 176 LEU A N 1
ATOM 1374 C CA . LEU A 1 176 ? -10.985 -5.473 17.694 1.00 88.06 176 LEU A CA 1
ATOM 1375 C C . LEU A 1 176 ? -11.022 -4.223 16.801 1.00 88.06 176 LEU A C 1
ATOM 1377 O O . LEU A 1 176 ? -11.998 -3.474 16.827 1.00 88.06 176 LEU A O 1
ATOM 1381 N N . TRP A 1 177 ? -9.980 -3.992 15.999 1.00 85.56 177 TRP A N 1
ATOM 1382 C CA . TRP A 1 177 ? -9.918 -2.869 15.060 1.00 85.56 177 TRP A CA 1
ATOM 1383 C C . TRP A 1 177 ? -10.985 -2.983 13.973 1.00 85.56 177 TRP A C 1
ATOM 1385 O O . TRP A 1 177 ? -11.674 -2.009 13.675 1.00 85.56 177 TRP A O 1
ATOM 1395 N N . ILE A 1 178 ? -11.174 -4.187 13.434 1.00 82.19 178 ILE A N 1
ATOM 1396 C CA . ILE A 1 178 ? -12.226 -4.485 12.460 1.00 82.19 178 ILE A CA 1
ATOM 1397 C C . ILE A 1 178 ? -13.610 -4.192 13.056 1.00 82.19 178 ILE A C 1
ATOM 1399 O O . ILE A 1 178 ? -14.446 -3.563 12.405 1.00 82.19 178 ILE A O 1
ATOM 1403 N N . ASP A 1 179 ? -13.858 -4.612 14.297 1.00 84.75 179 ASP A N 1
ATOM 1404 C CA . ASP A 1 179 ? -15.127 -4.340 14.979 1.00 84.75 179 ASP A CA 1
ATOM 1405 C C . ASP A 1 179 ? -15.342 -2.840 15.225 1.00 84.75 179 ASP A C 1
ATOM 1407 O O . ASP A 1 179 ? -16.463 -2.336 15.103 1.00 84.75 179 ASP A O 1
ATOM 1411 N N . TYR A 1 180 ? -14.265 -2.115 15.525 1.00 85.19 180 TYR A N 1
ATOM 1412 C CA . TYR A 1 180 ? -14.272 -0.664 15.683 1.00 85.19 180 TYR A CA 1
ATOM 1413 C C . TYR A 1 180 ? -14.625 0.058 14.380 1.00 85.19 180 TYR A C 1
ATOM 1415 O O . TYR A 1 180 ? -15.527 0.899 14.376 1.00 85.19 180 TYR A O 1
ATOM 1423 N N . GLU A 1 181 ? -14.004 -0.311 13.260 1.00 77.94 181 GLU A N 1
ATOM 1424 C CA . GLU A 1 181 ? -14.322 0.264 11.948 1.00 77.94 181 GLU A CA 1
ATOM 1425 C C . GLU A 1 181 ? -15.759 -0.033 11.515 1.00 77.94 181 GLU A C 1
ATOM 1427 O O . GLU A 1 181 ? -16.464 0.871 11.062 1.00 77.94 181 GLU A O 1
ATOM 1432 N N . LYS A 1 182 ? -16.231 -1.274 11.702 1.00 80.62 182 LYS A N 1
ATOM 1433 C CA . LYS A 1 182 ? -17.617 -1.653 11.388 1.00 80.62 182 LYS A CA 1
ATOM 1434 C C . LYS A 1 182 ? -18.625 -0.815 12.168 1.00 80.62 182 LYS A C 1
ATOM 1436 O O . LYS A 1 182 ? -19.592 -0.332 11.585 1.00 80.62 182 LYS A O 1
ATOM 1441 N N . ARG A 1 183 ? -18.399 -0.607 13.469 1.00 82.06 183 ARG A N 1
ATOM 1442 C CA . ARG A 1 183 ? -19.282 0.227 14.302 1.00 82.06 183 ARG A CA 1
ATOM 1443 C C . ARG A 1 183 ? -19.289 1.676 13.850 1.00 82.06 183 ARG A C 1
ATOM 1445 O O . ARG A 1 183 ? -20.360 2.257 13.730 1.00 82.06 183 ARG A O 1
ATOM 1452 N N . LEU A 1 184 ? -18.123 2.248 13.559 1.00 77.94 184 LEU A N 1
ATOM 1453 C CA . LEU A 1 184 ? -18.055 3.613 13.044 1.00 77.94 184 LEU A CA 1
ATOM 1454 C C . LEU A 1 184 ? -18.758 3.763 11.692 1.00 77.94 184 LEU A C 1
ATOM 1456 O O . LEU A 1 184 ? -19.388 4.791 11.464 1.00 77.94 184 LEU A O 1
ATOM 1460 N N . ARG A 1 185 ? -18.703 2.745 10.824 1.00 75.00 185 ARG A N 1
ATOM 1461 C CA . ARG A 1 185 ? -19.430 2.737 9.547 1.00 75.00 185 ARG A CA 1
ATOM 1462 C C . ARG A 1 185 ? -20.946 2.779 9.756 1.00 75.00 185 ARG A C 1
ATOM 1464 O O . ARG A 1 185 ? -21.606 3.606 9.139 1.00 75.00 185 ARG A O 1
ATOM 1471 N N . VAL A 1 186 ? -21.472 1.962 10.671 1.00 79.88 186 VAL A N 1
ATOM 1472 C CA . VAL A 1 186 ? -22.903 1.976 11.036 1.00 79.88 186 VAL A CA 1
ATOM 1473 C C . VAL A 1 186 ? -23.314 3.342 11.587 1.00 79.88 186 VAL A C 1
ATOM 1475 O O . VAL A 1 186 ? -24.306 3.911 11.149 1.00 79.88 186 VAL A O 1
ATOM 1478 N N . ILE A 1 187 ? -22.517 3.913 12.491 1.00 78.06 187 ILE A N 1
ATOM 1479 C CA . ILE A 1 187 ? -22.791 5.236 13.064 1.00 78.06 187 ILE A CA 1
ATOM 1480 C C . ILE A 1 187 ? -22.761 6.333 11.979 1.00 78.06 187 ILE A C 1
ATOM 1482 O O . ILE A 1 187 ? -23.590 7.242 11.980 1.00 78.06 187 ILE A O 1
ATOM 1486 N N . ALA A 1 188 ? -21.832 6.252 11.021 1.00 72.62 188 ALA A N 1
ATOM 1487 C CA . ALA A 1 188 ? -21.771 7.186 9.899 1.00 72.62 188 ALA A CA 1
ATOM 1488 C C . ALA A 1 188 ? -23.009 7.085 8.985 1.00 72.62 188 ALA A C 1
ATOM 1490 O O . ALA A 1 188 ? -23.515 8.112 8.524 1.00 72.62 188 ALA A O 1
ATOM 1491 N N . GLU A 1 189 ? -23.525 5.874 8.757 1.00 75.56 189 GLU A N 1
ATOM 1492 C CA . GLU A 1 189 ? -24.783 5.651 8.034 1.00 75.56 189 GLU A CA 1
ATOM 1493 C C . GLU A 1 189 ? -25.983 6.252 8.780 1.00 75.56 189 GLU A C 1
ATOM 1495 O O . GLU A 1 189 ? -26.784 6.955 8.165 1.00 75.56 189 GLU A O 1
ATOM 1500 N N . GLU A 1 190 ? -26.073 6.056 10.100 1.00 76.38 190 GLU A N 1
ATOM 1501 C CA . GLU A 1 190 ? -27.150 6.601 10.944 1.00 76.38 190 GLU A CA 1
ATOM 1502 C C . GLU A 1 190 ? -27.189 8.139 10.945 1.00 76.38 190 GLU A C 1
ATOM 1504 O O . GLU A 1 190 ? -28.265 8.736 10.950 1.00 76.38 190 GLU A O 1
ATOM 1509 N N . ILE A 1 191 ? -26.026 8.793 10.882 1.00 72.31 191 ILE A N 1
ATOM 1510 C CA . ILE A 1 191 ? -25.903 10.263 10.856 1.00 72.31 191 ILE A CA 1
ATOM 1511 C C . ILE A 1 191 ? -26.085 10.824 9.429 1.00 72.31 191 ILE A C 1
ATOM 1513 O O . ILE A 1 191 ? -26.081 12.036 9.215 1.00 72.31 191 ILE A O 1
ATOM 1517 N N . GLY A 1 192 ? -26.291 9.961 8.429 1.00 65.06 192 GLY A N 1
ATOM 1518 C CA . GLY A 1 192 ? -26.508 10.365 7.038 1.00 65.06 192 GLY A CA 1
ATOM 1519 C C . GLY A 1 192 ? -25.233 10.796 6.306 1.00 65.06 192 GLY A C 1
ATOM 1520 O O . GLY A 1 192 ? -25.316 11.341 5.203 1.00 65.06 192 GLY A O 1
ATOM 1521 N N . LEU A 1 193 ? -24.051 10.522 6.868 1.00 62.44 193 LEU A N 1
ATOM 1522 C CA . LEU A 1 193 ? -22.757 10.812 6.235 1.00 62.44 193 LEU A CA 1
ATOM 1523 C C . LEU A 1 193 ? -22.498 9.923 5.005 1.00 62.44 193 LEU A C 1
ATOM 1525 O O . LEU A 1 193 ? -21.716 10.298 4.135 1.00 62.44 193 LEU A O 1
ATOM 1529 N N . SER A 1 194 ? -23.198 8.791 4.884 1.00 53.22 194 SER A N 1
ATOM 1530 C CA . SER A 1 194 ? -23.084 7.857 3.751 1.00 53.22 194 SER A CA 1
ATOM 1531 C C . SER A 1 194 ? -23.905 8.253 2.508 1.00 53.22 194 SER A C 1
ATOM 1533 O O . SER A 1 194 ? -23.699 7.686 1.438 1.00 53.22 194 SER A O 1
ATOM 1535 N N . GLY A 1 195 ? -24.835 9.217 2.614 1.00 42.94 195 GLY A N 1
ATOM 1536 C CA . GLY A 1 195 ? -25.758 9.596 1.525 1.00 42.94 195 GLY A CA 1
ATOM 1537 C C . GLY A 1 195 ? -25.232 10.657 0.546 1.00 42.94 195 GLY A C 1
ATOM 1538 O O . GLY A 1 195 ? -25.765 10.824 -0.549 1.00 42.94 195 GLY A O 1
ATOM 1539 N N . SER A 1 196 ? -24.171 11.372 0.909 1.00 39.38 196 SER A N 1
ATOM 1540 C CA . SER A 1 196 ? -23.534 12.381 0.061 1.00 39.38 196 SER A CA 1
ATOM 1541 C C . SER A 1 196 ? -22.392 11.713 -0.691 1.00 39.38 196 SER A C 1
ATOM 1543 O O . SER A 1 196 ? -21.328 11.670 -0.107 1.00 39.38 196 SER A O 1
ATOM 1545 N N . GLY A 1 197 ? -22.595 11.180 -1.906 1.00 40.09 197 GLY A N 1
ATOM 1546 C CA . GLY A 1 197 ? -21.603 10.882 -2.976 1.00 40.09 197 GLY A CA 1
ATOM 1547 C C . GLY A 1 197 ? -20.141 10.478 -2.662 1.00 40.09 197 GLY A C 1
ATOM 1548 O O . GLY A 1 197 ? -19.307 10.487 -3.564 1.00 40.09 197 GLY A O 1
ATOM 1549 N N . ILE A 1 198 ? -19.805 10.126 -1.428 1.00 39.56 198 ILE A N 1
ATOM 1550 C CA . ILE A 1 198 ? -18.473 9.880 -0.895 1.00 39.56 198 ILE A CA 1
ATOM 1551 C C . ILE A 1 198 ? -18.272 8.386 -1.103 1.00 39.56 198 ILE A C 1
ATOM 1553 O O . ILE A 1 198 ? -18.607 7.559 -0.260 1.00 39.56 198 ILE A O 1
ATOM 1557 N N . ARG A 1 199 ? -17.751 8.033 -2.281 1.00 37.88 199 ARG A N 1
ATOM 1558 C CA . ARG A 1 199 ? -17.247 6.689 -2.602 1.00 37.88 199 ARG A CA 1
ATOM 1559 C C . ARG A 1 199 ? -15.915 6.432 -1.891 1.00 37.88 199 ARG A C 1
ATOM 1561 O O . ARG A 1 199 ? -14.962 5.976 -2.507 1.00 37.88 199 ARG A O 1
ATOM 1568 N N . PHE A 1 200 ? -15.801 6.813 -0.624 1.00 45.38 200 PHE A N 1
ATOM 1569 C CA . PHE A 1 200 ? -14.526 6.806 0.078 1.00 45.38 200 PHE A CA 1
ATOM 1570 C C . PHE A 1 200 ? -14.710 6.168 1.452 1.00 45.38 200 PHE A C 1
ATOM 1572 O O . PHE A 1 200 ? -15.659 6.524 2.157 1.00 45.38 200 PHE A O 1
ATOM 1579 N N . PRO A 1 201 ? -13.815 5.263 1.881 1.00 45.44 201 PRO A N 1
ATOM 1580 C CA . PRO A 1 201 ? -13.775 4.860 3.275 1.00 45.44 201 PRO A CA 1
ATOM 1581 C C . PRO A 1 201 ? -13.393 6.097 4.098 1.00 45.44 201 PRO A C 1
ATOM 1583 O O . PRO A 1 201 ? -12.253 6.561 4.066 1.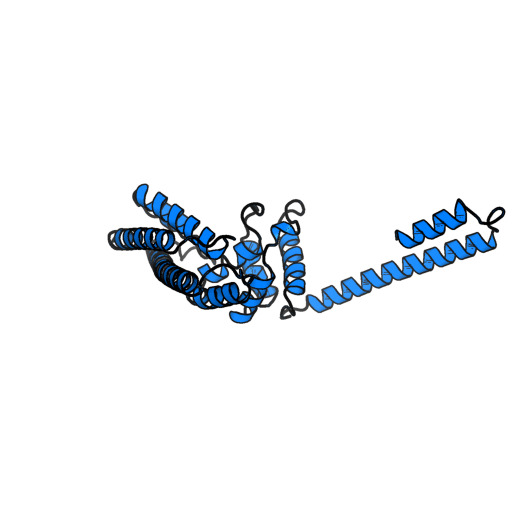00 45.44 201 PRO A O 1
ATOM 1586 N N . LEU A 1 202 ? -14.364 6.690 4.798 1.00 48.09 202 LEU A N 1
ATOM 1587 C CA . LEU A 1 202 ? -14.095 7.762 5.751 1.00 48.09 202 LEU A CA 1
ATOM 1588 C C . LEU A 1 202 ? -13.089 7.235 6.780 1.00 48.09 202 LEU A C 1
ATOM 1590 O O . LEU A 1 202 ? -13.345 6.241 7.458 1.00 48.09 202 LEU A O 1
ATOM 1594 N N . ILE A 1 203 ? -11.938 7.902 6.891 1.00 56.53 203 ILE A N 1
ATOM 1595 C CA . ILE A 1 203 ? -10.941 7.598 7.921 1.00 56.53 203 ILE A CA 1
ATOM 1596 C C . ILE A 1 203 ? -11.652 7.661 9.277 1.00 56.53 203 ILE A C 1
ATOM 1598 O O . ILE A 1 203 ? -12.302 8.662 9.584 1.00 56.53 203 ILE A O 1
ATOM 1602 N N . SER A 1 204 ? -11.506 6.618 10.095 1.00 57.09 204 SER A N 1
ATOM 1603 C CA . SER A 1 204 ? -12.166 6.444 11.398 1.00 57.09 204 SER A CA 1
ATOM 1604 C C . SER A 1 204 ? -12.090 7.697 12.289 1.00 57.09 204 SER A C 1
ATOM 1606 O O . SER A 1 204 ? -13.026 8.004 13.023 1.00 57.09 204 SER A O 1
ATOM 1608 N N . SER A 1 205 ? -10.991 8.457 12.193 1.00 56.72 205 SER A N 1
ATOM 1609 C CA . SER A 1 205 ? -10.774 9.708 12.930 1.00 56.72 205 SER A CA 1
ATOM 1610 C C . SER A 1 205 ? -11.729 10.831 12.523 1.00 56.72 205 SER A C 1
ATOM 1612 O O . SER A 1 205 ? -12.216 11.547 13.389 1.00 56.72 205 SER A O 1
ATOM 1614 N N . ARG A 1 206 ? -12.048 10.964 11.230 1.00 58.62 206 ARG A N 1
ATOM 1615 C CA . ARG A 1 206 ? -12.977 11.995 10.749 1.00 58.62 206 ARG A CA 1
ATOM 1616 C C . ARG A 1 206 ? -14.403 11.706 11.195 1.00 58.62 206 ARG A C 1
ATOM 1618 O O . ARG A 1 206 ? -15.107 12.634 11.555 1.00 58.62 206 ARG A O 1
ATOM 1625 N N . ILE A 1 207 ? -14.817 10.436 11.235 1.00 64.38 207 ILE A N 1
ATOM 1626 C CA . ILE A 1 207 ? -16.149 10.056 11.742 1.00 64.38 207 ILE A CA 1
ATOM 1627 C C . ILE A 1 207 ? -16.299 10.502 13.199 1.00 64.38 207 ILE A C 1
ATOM 1629 O O . ILE A 1 207 ? -17.310 11.093 13.563 1.00 64.38 207 ILE A O 1
ATOM 1633 N N . LEU A 1 208 ? -15.266 10.278 14.016 1.00 66.25 208 LEU A N 1
ATOM 1634 C CA . LEU A 1 208 ? -15.255 10.723 15.404 1.00 66.25 208 LEU A CA 1
ATOM 1635 C C . LEU A 1 208 ? -15.332 12.252 15.550 1.00 66.25 208 LEU A C 1
ATOM 1637 O O . LEU A 1 208 ? -15.958 12.715 16.492 1.00 66.25 208 LEU A O 1
ATOM 1641 N N . GLU A 1 209 ? -14.752 13.035 14.637 1.00 66.06 209 GLU A N 1
ATOM 1642 C CA . GLU A 1 209 ? -14.872 14.506 14.648 1.00 66.06 209 GLU A CA 1
ATOM 1643 C C . GLU A 1 209 ? -16.302 14.996 14.368 1.00 66.06 209 GLU A C 1
ATOM 1645 O O . GLU A 1 209 ? -16.697 16.045 14.878 1.00 66.06 209 GLU A O 1
ATOM 1650 N N . TYR A 1 210 ? -17.086 14.238 13.594 1.00 65.56 210 TYR A N 1
ATOM 1651 C CA . TYR A 1 210 ? -18.510 14.515 13.360 1.00 65.56 210 TYR A CA 1
ATOM 1652 C C . TYR A 1 210 ? -19.414 14.015 14.491 1.00 65.56 210 TYR A C 1
ATOM 1654 O O . TYR A 1 210 ? -20.572 14.423 14.584 1.00 65.56 210 TYR A O 1
ATOM 1662 N N . LEU A 1 211 ? -18.892 13.150 15.359 1.00 67.06 211 LEU A N 1
ATOM 1663 C CA . LEU A 1 211 ? -19.576 12.694 16.555 1.00 67.06 211 LEU A CA 1
ATOM 1664 C C . LEU A 1 211 ? -19.313 13.671 17.700 1.00 67.06 211 LEU A C 1
ATOM 1666 O O . LEU A 1 211 ? -18.179 14.063 17.961 1.00 67.06 211 LEU A O 1
ATOM 1670 N N . THR A 1 212 ? -20.352 14.040 18.445 1.00 69.50 212 THR A N 1
ATOM 1671 C CA . THR A 1 212 ? -20.241 14.907 19.630 1.00 69.50 212 THR A CA 1
ATOM 1672 C C . THR A 1 212 ? -19.648 14.144 20.827 1.00 69.50 212 THR A C 1
ATOM 1674 O O . THR A 1 212 ? -20.238 14.079 21.904 1.00 69.50 212 THR A O 1
ATOM 1677 N N . VAL A 1 213 ? -18.489 13.508 20.644 1.00 75.38 213 VAL A N 1
ATOM 1678 C CA . VAL A 1 213 ? -17.825 12.676 21.652 1.00 75.38 213 VAL A CA 1
ATOM 1679 C C . VAL A 1 213 ? -16.869 13.477 22.536 1.00 75.38 213 VAL A C 1
ATOM 1681 O O . VAL A 1 213 ? -16.298 14.483 22.105 1.00 75.38 213 VAL A O 1
ATOM 1684 N N . PRO A 1 214 ? -16.628 13.031 23.785 1.00 81.50 214 PRO A N 1
ATOM 1685 C CA . PRO A 1 214 ? -15.631 13.649 24.646 1.00 81.50 214 PRO A CA 1
ATOM 1686 C C . PRO A 1 214 ? -14.249 13.690 23.981 1.00 81.50 214 PRO A C 1
ATOM 1688 O O . PRO A 1 214 ? -13.813 12.716 23.367 1.00 81.50 214 PRO A O 1
ATOM 1691 N N . LYS A 1 215 ? -13.492 14.775 24.198 1.00 81.44 215 LYS A N 1
ATOM 1692 C CA . LYS A 1 215 ? -12.117 14.932 23.672 1.00 81.44 215 LYS A CA 1
ATOM 1693 C C . LYS A 1 215 ? -11.188 13.764 24.026 1.00 81.44 215 LYS A C 1
ATOM 1695 O O . LYS A 1 215 ? -10.255 13.471 23.286 1.00 81.44 215 LYS A O 1
ATOM 1700 N N . VAL A 1 216 ? -11.445 13.093 25.149 1.00 81.62 216 VAL A N 1
ATOM 1701 C CA . VAL A 1 216 ? -10.702 11.902 25.584 1.00 81.62 216 VAL A CA 1
ATOM 1702 C C . VAL A 1 216 ? -10.895 10.732 24.610 1.00 81.62 216 VAL A C 1
ATOM 1704 O O . VAL A 1 216 ? -9.922 10.053 24.288 1.00 81.62 216 VAL A O 1
ATOM 1707 N N . VAL A 1 217 ? -12.112 10.542 24.089 1.00 81.56 217 VAL A N 1
ATOM 1708 C CA . VAL A 1 217 ? -12.440 9.506 23.096 1.00 81.56 217 VAL A CA 1
ATOM 1709 C C . VAL A 1 217 ? -11.782 9.828 21.755 1.00 81.56 217 VAL A C 1
ATOM 1711 O O . VAL A 1 217 ? -11.164 8.947 21.165 1.00 81.56 217 VAL A O 1
ATOM 1714 N N . LEU A 1 218 ? -11.805 11.099 21.326 1.00 78.62 218 LEU A N 1
ATOM 1715 C CA . LEU A 1 218 ? -11.084 11.553 20.124 1.00 78.62 218 LEU A CA 1
ATOM 1716 C C . LEU A 1 218 ? -9.583 11.253 20.215 1.00 78.62 218 LEU A C 1
ATOM 1718 O O . LEU A 1 218 ? -8.994 10.668 19.307 1.00 78.62 218 LEU A O 1
ATOM 1722 N N . ALA A 1 219 ? -8.965 11.624 21.339 1.00 82.62 219 ALA A N 1
ATOM 1723 C CA . ALA A 1 219 ? -7.541 11.410 21.561 1.00 82.62 219 ALA A CA 1
ATOM 1724 C C . ALA A 1 219 ? -7.180 9.917 21.611 1.00 82.62 219 ALA A C 1
ATOM 1726 O O . ALA A 1 219 ? -6.126 9.530 21.108 1.00 82.62 219 ALA A O 1
ATOM 1727 N N . SER A 1 220 ? -8.039 9.083 22.203 1.00 84.56 220 SER A N 1
ATOM 1728 C CA . SER A 1 220 ? -7.852 7.629 22.228 1.00 84.56 220 SER A CA 1
ATOM 1729 C C . SER A 1 220 ? -7.993 7.015 20.835 1.00 84.56 220 SER A C 1
ATOM 1731 O O . SER A 1 220 ? -7.119 6.258 20.421 1.00 84.56 220 SER A O 1
ATOM 1733 N N . GLY A 1 221 ? -8.992 7.430 20.052 1.00 82.31 221 GLY A N 1
ATOM 1734 C CA . GLY A 1 221 ? -9.169 6.969 18.672 1.00 82.31 221 GLY A CA 1
ATOM 1735 C C . GLY A 1 221 ? -7.957 7.274 17.791 1.00 82.31 221 GLY A C 1
ATOM 1736 O O . GLY A 1 221 ? -7.492 6.408 17.049 1.00 82.31 221 GLY A O 1
ATOM 1737 N N . GLU A 1 222 ? -7.380 8.469 17.925 1.00 80.69 222 GLU A N 1
ATOM 1738 C CA . GLU A 1 222 ? -6.163 8.838 17.198 1.00 80.69 222 GLU A CA 1
ATOM 1739 C C . GLU A 1 222 ? -4.933 8.039 17.662 1.00 80.69 222 GLU A C 1
ATOM 1741 O O . GLU A 1 222 ? -4.120 7.633 16.829 1.00 80.69 222 GLU A O 1
ATOM 1746 N N . ARG A 1 223 ? -4.797 7.749 18.965 1.00 84.69 223 ARG A N 1
ATOM 1747 C CA . ARG A 1 223 ? -3.724 6.875 19.476 1.00 84.69 223 ARG A CA 1
ATOM 1748 C C . ARG A 1 223 ? -3.835 5.456 18.929 1.00 84.69 223 ARG A C 1
ATOM 1750 O O . ARG A 1 223 ? -2.845 4.953 18.401 1.00 84.69 223 ARG A O 1
ATOM 1757 N N . ILE A 1 224 ? -5.019 4.844 18.989 1.00 87.62 224 ILE A N 1
ATOM 1758 C CA . ILE A 1 224 ? -5.255 3.504 18.432 1.00 87.62 224 ILE A CA 1
ATOM 1759 C C . ILE A 1 224 ? -4.965 3.497 16.933 1.00 87.62 224 ILE A C 1
ATOM 1761 O O . ILE A 1 224 ? -4.303 2.584 16.451 1.00 87.62 224 ILE A O 1
ATOM 1765 N N . ARG A 1 225 ? -5.378 4.527 16.186 1.00 81.25 225 ARG A N 1
ATOM 1766 C CA . ARG A 1 225 ? -5.087 4.623 14.749 1.00 81.25 225 ARG A CA 1
ATOM 1767 C C . ARG A 1 225 ? -3.583 4.672 14.470 1.00 81.25 225 ARG A C 1
ATOM 1769 O O . ARG A 1 225 ? -3.099 3.971 13.585 1.00 81.25 225 ARG A O 1
ATOM 1776 N N . ARG A 1 226 ? -2.824 5.468 15.230 1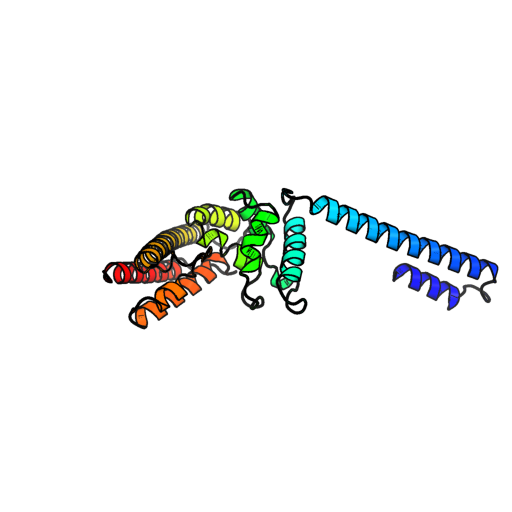.00 81.81 226 ARG A N 1
ATOM 1777 C CA . ARG A 1 226 ? -1.355 5.504 15.117 1.00 81.81 226 ARG A CA 1
ATOM 1778 C C . ARG A 1 226 ? -0.729 4.164 15.474 1.00 81.81 226 ARG A C 1
ATOM 1780 O O . ARG A 1 226 ? 0.174 3.725 14.771 1.00 81.81 226 ARG A O 1
ATOM 1787 N N . PHE A 1 227 ? -1.231 3.506 16.515 1.00 85.38 227 PHE A N 1
ATOM 1788 C CA . PHE A 1 227 ? -0.769 2.179 16.902 1.00 85.38 227 PHE A CA 1
ATOM 1789 C C . PHE A 1 227 ? -1.069 1.142 15.817 1.00 85.38 227 PHE A C 1
ATOM 1791 O O . PHE A 1 227 ? -0.194 0.362 15.466 1.00 85.38 227 PHE A O 1
ATOM 1798 N N . ARG A 1 228 ? -2.251 1.193 15.194 1.00 83.69 228 ARG A N 1
ATOM 1799 C CA . ARG A 1 228 ? -2.593 0.368 14.031 1.00 83.69 228 ARG A CA 1
ATOM 1800 C C . ARG A 1 228 ? -1.621 0.611 12.884 1.00 83.69 228 ARG A C 1
ATOM 1802 O O . ARG A 1 228 ? -1.154 -0.347 12.283 1.00 83.69 228 ARG A O 1
ATOM 1809 N N . ASN A 1 229 ? -1.292 1.865 12.580 1.00 77.38 229 ASN A N 1
ATOM 1810 C CA . ASN A 1 229 ? -0.321 2.177 11.531 1.00 77.38 229 ASN A CA 1
ATOM 1811 C C . ASN A 1 229 ? 1.067 1.620 11.858 1.00 77.38 229 ASN A C 1
ATOM 1813 O O . ASN A 1 229 ? 1.680 1.012 10.990 1.00 77.38 229 ASN A O 1
ATOM 1817 N N . LEU A 1 230 ? 1.523 1.766 13.105 1.00 79.75 230 LEU A N 1
ATOM 1818 C CA . LEU A 1 230 ? 2.771 1.164 13.572 1.00 79.75 230 LEU A CA 1
ATOM 1819 C C . LEU A 1 230 ? 2.732 -0.360 13.445 1.00 79.75 230 LEU A C 1
ATOM 1821 O O . LEU A 1 230 ? 3.694 -0.957 12.985 1.00 79.75 230 LEU A O 1
ATOM 1825 N N . LEU A 1 231 ? 1.616 -0.995 13.804 1.00 77.75 231 LEU A N 1
ATOM 1826 C CA . LEU A 1 231 ? 1.487 -2.437 13.682 1.00 77.75 231 LEU A CA 1
ATOM 1827 C C . LEU A 1 231 ? 1.505 -2.894 12.240 1.00 77.75 231 LEU A C 1
ATOM 1829 O O . LEU A 1 231 ? 2.147 -3.895 11.977 1.00 77.75 231 LEU A O 1
ATOM 1833 N N . VAL A 1 232 ? 0.796 -2.216 11.336 1.00 72.31 232 VAL A N 1
ATOM 1834 C CA . VAL A 1 232 ? 0.613 -2.631 9.936 1.00 72.31 232 VAL A CA 1
ATOM 1835 C C . VAL A 1 232 ? 1.847 -2.327 9.081 1.00 72.31 232 VAL A C 1
ATOM 1837 O O . VAL A 1 232 ? 2.212 -3.171 8.258 1.00 72.31 232 VAL A O 1
ATOM 1840 N N . HIS A 1 233 ? 2.480 -1.172 9.307 1.00 69.56 233 HIS A N 1
ATOM 1841 C CA . HIS A 1 233 ? 3.531 -0.594 8.456 1.00 69.56 233 HIS A CA 1
ATOM 1842 C C . HIS A 1 233 ? 4.890 -0.440 9.150 1.00 69.56 233 HIS A C 1
ATOM 1844 O O . HIS A 1 233 ? 5.899 -0.226 8.489 1.00 69.56 233 HIS A O 1
ATOM 1850 N N . GLY A 1 234 ? 4.945 -0.532 10.480 1.00 64.56 234 GLY A N 1
ATOM 1851 C CA . GLY A 1 234 ? 6.184 -0.344 11.227 1.00 64.56 234 GLY A CA 1
ATOM 1852 C C . GLY A 1 234 ? 7.224 -1.422 10.925 1.00 64.56 234 GLY A C 1
ATOM 1853 O O . GLY A 1 234 ? 6.908 -2.604 10.792 1.00 64.56 234 GLY A O 1
ATOM 1854 N N . PHE A 1 235 ? 8.487 -0.998 10.852 1.00 57.84 235 PHE A N 1
ATOM 1855 C CA . PHE A 1 235 ? 9.635 -1.893 10.680 1.00 57.84 235 PHE A CA 1
ATOM 1856 C C . PHE A 1 235 ? 9.889 -2.762 11.920 1.00 57.84 235 PHE A C 1
ATOM 1858 O O . PHE A 1 235 ? 10.345 -3.897 11.794 1.00 57.84 235 PHE A O 1
ATOM 1865 N N . GLU A 1 236 ? 9.567 -2.241 13.107 1.00 65.44 236 GLU A N 1
ATOM 1866 C CA . GLU A 1 236 ? 9.657 -2.952 14.379 1.00 65.44 236 GLU A CA 1
ATOM 1867 C C . GLU A 1 236 ? 8.257 -3.254 14.908 1.00 65.44 236 GLU A C 1
ATOM 1869 O O . GLU A 1 236 ? 7.458 -2.356 15.180 1.00 65.44 236 GLU A O 1
ATOM 1874 N N . VAL A 1 237 ? 7.967 -4.545 15.063 1.00 71.25 237 VAL A N 1
ATOM 1875 C CA . VAL A 1 237 ? 6.729 -5.006 15.686 1.00 71.25 237 VAL A CA 1
ATOM 1876 C C . VAL A 1 237 ? 6.865 -4.837 17.205 1.00 71.25 237 VAL A C 1
ATOM 1878 O O . VAL A 1 237 ? 7.793 -5.411 17.782 1.00 71.25 237 VAL A O 1
ATOM 1881 N N . PRO A 1 238 ? 5.956 -4.098 17.870 1.00 81.50 238 PRO A N 1
ATOM 1882 C CA . PRO A 1 238 ? 5.939 -3.973 19.322 1.00 81.50 238 PRO A CA 1
ATOM 1883 C C . PRO A 1 238 ? 5.873 -5.336 20.025 1.00 81.50 238 PRO A C 1
ATOM 1885 O O . PRO A 1 238 ? 5.447 -6.352 19.467 1.00 81.50 238 PRO A O 1
ATOM 1888 N N . ASP A 1 239 ? 6.286 -5.375 21.284 1.00 83.00 239 ASP A N 1
ATOM 1889 C CA . ASP A 1 239 ? 6.185 -6.580 22.097 1.00 83.00 239 ASP A CA 1
ATOM 1890 C C . ASP A 1 239 ? 4.719 -6.932 22.420 1.00 83.00 239 ASP A C 1
ATOM 1892 O O . ASP A 1 239 ? 3.802 -6.107 22.348 1.00 83.00 239 ASP A O 1
ATOM 1896 N N . SER A 1 240 ? 4.475 -8.196 22.777 1.00 84.00 240 SER A N 1
ATOM 1897 C CA . SER A 1 240 ? 3.110 -8.685 23.002 1.00 84.00 240 SER A CA 1
ATOM 1898 C C . SER A 1 240 ? 2.389 -7.967 24.147 1.00 84.00 240 SER A C 1
ATOM 1900 O O . SER A 1 240 ? 1.161 -7.901 24.136 1.00 84.00 240 SER A O 1
ATOM 1902 N N . GLU A 1 241 ? 3.119 -7.433 25.130 1.00 86.75 241 GLU A N 1
ATOM 1903 C CA . GLU A 1 241 ? 2.529 -6.690 26.245 1.00 86.75 241 GLU A CA 1
ATOM 1904 C C . GLU A 1 241 ? 1.993 -5.328 25.785 1.00 86.75 241 GLU A C 1
ATOM 1906 O O . GLU A 1 241 ? 0.825 -5.018 26.040 1.00 86.75 241 GLU A O 1
ATOM 1911 N N . THR A 1 242 ? 2.774 -4.572 25.003 1.00 88.75 242 THR A N 1
ATOM 1912 C CA . THR A 1 242 ? 2.319 -3.301 24.418 1.00 88.75 242 THR A CA 1
ATOM 1913 C C . THR A 1 242 ? 1.108 -3.504 23.507 1.00 88.75 242 THR A C 1
ATOM 1915 O O . THR A 1 242 ? 0.144 -2.736 23.567 1.00 88.75 242 THR A O 1
ATOM 1918 N N . ILE A 1 243 ? 1.099 -4.572 22.700 1.00 89.12 243 ILE A N 1
ATOM 1919 C CA . ILE A 1 243 ? -0.034 -4.884 21.812 1.00 89.12 243 ILE A CA 1
ATOM 1920 C C . ILE A 1 243 ? -1.306 -5.185 22.616 1.00 89.12 243 ILE A C 1
ATOM 1922 O O . ILE A 1 243 ? -2.395 -4.717 22.266 1.00 89.12 243 ILE A O 1
ATOM 1926 N N . ARG A 1 244 ? -1.191 -5.921 23.726 1.00 89.44 244 ARG A N 1
ATOM 1927 C CA . ARG A 1 244 ? -2.328 -6.206 24.616 1.00 89.44 244 ARG A CA 1
ATOM 1928 C C . ARG A 1 244 ? -2.832 -4.954 25.329 1.00 89.44 244 ARG A C 1
ATOM 1930 O O . ARG A 1 244 ? -4.043 -4.786 25.456 1.00 89.44 244 ARG A O 1
ATOM 1937 N N . ALA A 1 245 ? -1.940 -4.059 25.750 1.00 91.25 245 ALA A N 1
ATOM 1938 C CA . ALA A 1 245 ? -2.330 -2.778 26.338 1.00 91.25 245 ALA A CA 1
ATOM 1939 C C . ALA A 1 245 ? -3.155 -1.935 25.351 1.00 91.25 245 ALA A C 1
ATOM 1941 O O . ALA A 1 245 ? -4.242 -1.471 25.700 1.00 91.25 245 ALA A O 1
ATOM 1942 N N . ALA A 1 246 ? -2.705 -1.825 24.098 1.00 91.62 246 ALA A N 1
ATOM 1943 C CA . ALA A 1 246 ? -3.457 -1.142 23.046 1.00 91.62 246 ALA A CA 1
ATOM 1944 C C . ALA A 1 246 ? -4.790 -1.842 22.719 1.00 91.62 246 ALA A C 1
ATOM 1946 O O . ALA A 1 246 ? -5.800 -1.177 22.493 1.00 91.62 246 ALA A O 1
ATOM 1947 N N . SER A 1 247 ? -4.825 -3.178 22.754 1.00 92.56 247 SER A N 1
ATOM 1948 C CA . SER A 1 247 ? -6.061 -3.961 22.585 1.00 92.56 247 SER A CA 1
ATOM 1949 C C . SER A 1 247 ? -7.080 -3.656 23.687 1.00 92.56 247 SER A C 1
ATOM 1951 O O . SER A 1 247 ? -8.269 -3.502 23.415 1.00 92.56 247 SER A O 1
ATOM 1953 N N . ASN A 1 248 ? -6.628 -3.507 24.934 1.00 92.50 248 ASN A N 1
ATOM 1954 C CA . ASN A 1 248 ? -7.489 -3.112 26.048 1.00 92.50 248 ASN A CA 1
ATOM 1955 C C . ASN A 1 248 ? -7.995 -1.671 25.912 1.00 92.50 248 ASN A C 1
ATOM 1957 O O . ASN A 1 248 ? -9.172 -1.422 26.166 1.00 92.50 248 ASN A O 1
ATOM 1961 N N . GLU A 1 249 ? -7.150 -0.733 25.474 1.00 92.12 249 GLU A N 1
ATOM 1962 C CA . GLU A 1 249 ? -7.593 0.635 25.172 1.00 92.12 249 GLU A CA 1
ATOM 1963 C C . GLU A 1 249 ? -8.669 0.642 24.075 1.00 92.12 249 GLU A C 1
ATOM 1965 O O . GLU A 1 249 ? -9.700 1.298 24.228 1.00 92.12 249 GLU A O 1
ATOM 1970 N N . LEU A 1 250 ? -8.495 -0.160 23.021 1.00 91.88 250 LEU A N 1
ATOM 1971 C CA . LEU A 1 250 ? -9.475 -0.289 21.946 1.00 91.88 250 LEU A CA 1
ATOM 1972 C C . LEU A 1 250 ? -10.806 -0.898 22.417 1.00 91.88 250 LEU A C 1
ATOM 1974 O O . LEU A 1 250 ? -11.863 -0.429 22.000 1.00 91.88 250 LEU A O 1
ATOM 1978 N N . ARG A 1 251 ? -10.788 -1.878 23.332 1.00 92.56 251 ARG A N 1
ATOM 1979 C CA . ARG A 1 251 ? -12.017 -2.393 23.973 1.00 92.56 251 ARG A CA 1
ATOM 1980 C C . ARG A 1 251 ? -12.762 -1.308 24.740 1.00 92.56 251 ARG A C 1
ATOM 1982 O O . ARG A 1 251 ? -13.957 -1.137 24.539 1.00 92.56 251 ARG A O 1
ATOM 1989 N N . MET A 1 252 ? -12.054 -0.542 25.571 1.00 89.56 252 MET A N 1
ATOM 1990 C CA . MET A 1 252 ? -12.672 0.553 26.328 1.00 89.56 252 MET A CA 1
ATOM 1991 C C . MET A 1 252 ? -13.288 1.604 25.397 1.00 89.56 252 MET A C 1
ATOM 1993 O O . MET A 1 252 ? -14.347 2.163 25.688 1.00 89.56 252 MET A O 1
ATOM 1997 N N . LEU A 1 253 ? -12.642 1.859 24.259 1.00 88.00 253 LEU A N 1
ATOM 1998 C CA . LEU A 1 253 ? -13.152 2.765 23.239 1.00 88.00 253 LEU A CA 1
ATOM 1999 C C . LEU A 1 253 ? -14.419 2.201 22.573 1.00 88.00 253 LEU A C 1
ATOM 2001 O O . LEU A 1 253 ? -15.411 2.918 22.455 1.00 88.00 253 LEU A O 1
ATOM 2005 N N . LEU A 1 254 ? -14.421 0.919 22.202 1.00 88.06 254 LEU A N 1
ATOM 2006 C CA . LEU A 1 254 ? -15.593 0.214 21.672 1.00 88.06 254 LEU A CA 1
ATOM 2007 C C . LEU A 1 254 ? -16.794 0.265 22.626 1.00 88.06 254 LEU A C 1
ATOM 2009 O O . LEU A 1 254 ? -17.909 0.552 22.186 1.00 88.06 254 LEU A O 1
ATOM 2013 N N . ASP A 1 255 ? -16.564 0.038 23.918 1.00 87.94 255 ASP A N 1
ATOM 2014 C CA . ASP A 1 255 ? -17.599 0.108 24.954 1.00 87.94 255 ASP A CA 1
ATOM 2015 C C . ASP A 1 255 ? -18.136 1.536 25.110 1.00 87.94 255 ASP A C 1
ATOM 2017 O O . ASP A 1 255 ? -19.348 1.755 25.175 1.00 87.94 255 ASP A O 1
ATOM 2021 N N . SER A 1 256 ? -17.239 2.526 25.083 1.00 83.81 256 SER A N 1
ATOM 2022 C CA . SER A 1 256 ? -17.616 3.942 25.107 1.00 83.81 256 SER A CA 1
ATOM 2023 C C . SER A 1 256 ? -18.491 4.297 23.904 1.00 83.81 256 SER A C 1
ATOM 2025 O O . SER A 1 256 ? -19.505 4.969 24.069 1.00 83.81 256 SER A O 1
ATOM 2027 N N . LEU A 1 257 ? -18.164 3.797 22.708 1.00 80.06 257 LEU A N 1
ATOM 2028 C CA . LEU A 1 257 ? -18.980 4.010 21.512 1.00 80.06 257 LEU A CA 1
ATOM 2029 C C . LEU A 1 257 ? -20.344 3.320 21.589 1.00 80.06 257 LEU A C 1
ATOM 2031 O O . LEU A 1 257 ? -21.335 3.877 21.127 1.00 80.06 257 LEU A O 1
ATOM 2035 N N . ALA A 1 258 ? -20.422 2.134 22.196 1.00 78.81 258 ALA A N 1
ATOM 2036 C CA . ALA A 1 258 ? -21.691 1.438 22.405 1.00 78.81 258 ALA A CA 1
ATOM 2037 C C . ALA A 1 258 ? -22.631 2.189 23.367 1.00 78.81 258 ALA A C 1
ATOM 2039 O O . ALA A 1 258 ? -23.849 2.056 23.258 1.00 78.81 258 ALA A O 1
ATOM 2040 N N . SER A 1 259 ? -22.070 2.981 24.287 1.00 71.25 259 SER A N 1
ATOM 2041 C CA . SER A 1 259 ? -22.822 3.787 25.256 1.00 71.25 259 SER A CA 1
ATOM 2042 C C . SER A 1 259 ? -23.354 5.122 24.714 1.00 71.25 259 SER A C 1
ATOM 2044 O O . SER A 1 259 ? -24.128 5.775 25.403 1.00 71.25 259 SER A O 1
ATOM 2046 N N . LEU A 1 260 ? -22.975 5.518 23.493 1.00 65.12 260 LEU A N 1
ATOM 2047 C CA . LEU A 1 260 ? -23.376 6.786 22.857 1.00 65.12 260 LEU A CA 1
ATOM 2048 C C . LEU A 1 260 ? -24.732 6.726 22.125 1.00 65.12 260 LEU A C 1
ATOM 2050 O O . LEU A 1 260 ? -25.022 7.619 21.330 1.00 65.12 260 LEU A O 1
ATOM 2054 N N . LYS A 1 261 ? -25.536 5.683 22.362 1.00 49.88 261 LYS A N 1
ATOM 2055 C CA . LYS A 1 261 ? -26.912 5.594 21.848 1.00 49.88 261 LYS A CA 1
ATOM 2056 C C . LYS A 1 261 ? -27.843 6.616 22.490 1.00 49.88 261 LYS A C 1
ATOM 2058 O O . LYS A 1 261 ? -27.765 6.788 23.727 1.00 49.88 261 LYS A O 1
#

Secondary structure (DSSP, 8-state):
-HHHHHHHHHHHHS-SSSPPPHHHHHHHHHHHHHHHHHHHHHHHHHHHHHHHHTSTTPPP-SHHHHHHHHHHHHHHHS-TTS--GGGT--HHHHHHHHHHHT--SHHHHHHHHTT--S-TTTS-HHHHHHHHHHHH-TTHHHHHHHHHHHTS---TTS-HHHHHHHHHHHHHHHHHHHHHHHHHHHHHHHTTTTSSS--S---HHHHHHHTT--HHHHHHHHHHHHHHHHHHH-SSPPPHHHHHHHHHHHHHHHHHHHTT-

Sequence (261 aa):
MHAWSEVEHDLVYKPLQGMLSEEEYAILDELNGLVLSGEIALERLQRAGELRASTHGRVYANHYDLAASLLDLARTNLSVAEVNEASMGRVDVLYELLKAVGLNTPDQLGAYVEVLHSDFEKRPLSEQIIDQILAEDSSRYTTYDQIRISKAPISEFSSDVTRNSQAQAIGEFMGLWIDYEKRLRVIAEEIGLSGSGIRFPLISSRILEYLTVPKVVLASGERIRRFRNLLVHGFEVPDSETIRAASNELRMLLDSLASLK

Organism: NCBI:txid363952